Protein AF-A0AAX0KT77-F1 (afdb_monomer)

Structure (mmCIF, N/CA/C/O backbone):
data_AF-A0AAX0KT77-F1
#
_entry.id   AF-A0AAX0KT77-F1
#
loop_
_atom_site.group_PDB
_atom_site.id
_atom_site.type_symbol
_atom_site.label_atom_id
_atom_site.label_alt_id
_atom_site.label_comp_id
_atom_site.label_asym_id
_atom_site.label_entity_id
_atom_site.label_seq_id
_atom_site.pdbx_PDB_ins_code
_atom_site.Cartn_x
_atom_site.Cartn_y
_atom_site.Cartn_z
_atom_site.occupancy
_atom_site.B_iso_or_equiv
_atom_site.auth_seq_id
_atom_site.auth_comp_id
_atom_site.auth_asym_id
_atom_site.auth_atom_id
_atom_site.pdbx_PDB_model_num
ATOM 1 N N . MET A 1 1 ? -48.563 -13.769 38.597 1.00 51.41 1 MET A N 1
ATOM 2 C CA . MET A 1 1 ? -47.676 -12.953 39.457 1.00 51.41 1 MET A CA 1
ATOM 3 C C . MET A 1 1 ? -46.491 -12.480 38.618 1.00 51.41 1 MET A C 1
ATOM 5 O O . MET A 1 1 ? -45.808 -13.320 38.049 1.00 51.41 1 MET A O 1
ATOM 9 N N . LYS A 1 2 ? -46.283 -11.168 38.423 1.00 52.00 2 LYS A N 1
ATOM 10 C CA . LYS A 1 2 ? -45.074 -10.682 37.730 1.00 52.00 2 LYS A CA 1
ATOM 11 C C . LYS A 1 2 ? -43.943 -10.647 38.759 1.00 52.00 2 LYS A C 1
ATOM 13 O O . LYS A 1 2 ? -43.999 -9.824 39.659 1.00 52.00 2 LYS A O 1
ATOM 18 N N . LEU A 1 3 ? -42.947 -11.519 38.599 1.00 74.06 3 LEU A N 1
ATOM 19 C CA . LEU A 1 3 ? -41.777 -11.676 39.485 1.00 74.06 3 LEU A CA 1
ATOM 20 C C . LEU A 1 3 ? -40.908 -10.410 39.640 1.00 74.06 3 LEU A C 1
ATOM 22 O O . LEU A 1 3 ? -40.002 -10.401 40.457 1.00 74.06 3 LEU A O 1
ATOM 26 N N . ILE A 1 4 ? -41.152 -9.364 38.841 1.00 77.38 4 ILE A N 1
ATOM 27 C CA . ILE A 1 4 ? -40.366 -8.125 38.808 1.00 77.38 4 ILE A CA 1
ATOM 28 C C . ILE A 1 4 ? -41.320 -6.940 38.605 1.00 77.38 4 ILE A C 1
ATOM 30 O O . ILE A 1 4 ? -42.186 -6.973 37.710 1.00 77.38 4 ILE A O 1
ATOM 34 N N . SER A 1 5 ? -41.156 -5.880 39.396 1.00 84.69 5 SER A N 1
ATOM 35 C CA . SER A 1 5 ? -41.956 -4.656 39.316 1.00 84.69 5 SER A CA 1
ATOM 36 C C . SER A 1 5 ? -41.681 -3.868 38.019 1.00 84.69 5 SER A C 1
ATOM 38 O O . SER A 1 5 ? -40.763 -4.161 37.243 1.00 84.69 5 SER A O 1
ATOM 40 N N . LYS A 1 6 ? -42.535 -2.891 37.676 1.00 79.56 6 LYS A N 1
ATOM 41 C CA . LYS A 1 6 ? -42.269 -2.003 36.520 1.00 79.56 6 LYS A CA 1
ATOM 42 C C . LYS A 1 6 ? -41.022 -1.144 36.758 1.00 79.56 6 LYS A C 1
ATOM 44 O O . LYS A 1 6 ? -40.224 -0.980 35.839 1.00 79.56 6 LYS A O 1
ATOM 49 N N . GLU A 1 7 ? -40.845 -0.665 37.984 1.00 76.19 7 GLU A N 1
ATOM 50 C CA . GLU A 1 7 ? -39.692 0.130 38.409 1.00 76.19 7 GLU A CA 1
ATOM 51 C C . GLU A 1 7 ? -38.387 -0.659 38.320 1.00 76.19 7 GLU A C 1
ATOM 53 O O . GLU A 1 7 ? -37.413 -0.184 37.750 1.00 76.19 7 GLU A O 1
ATOM 58 N N . GLU A 1 8 ? -38.374 -1.901 38.802 1.00 75.44 8 GLU A N 1
ATOM 59 C CA . GLU A 1 8 ? -37.195 -2.771 38.741 1.00 75.44 8 GLU A CA 1
ATOM 60 C C . GLU A 1 8 ? -36.772 -3.066 37.303 1.00 75.44 8 GLU A C 1
ATOM 62 O O . GLU A 1 8 ? -35.586 -3.006 36.978 1.00 75.44 8 GLU A O 1
ATOM 67 N N . ARG A 1 9 ? -37.742 -3.294 36.408 1.00 76.62 9 ARG A N 1
ATOM 68 C CA . ARG A 1 9 ? -37.470 -3.427 34.970 1.00 76.62 9 ARG A CA 1
ATOM 69 C C . ARG A 1 9 ? -36.911 -2.155 34.355 1.00 76.62 9 ARG A C 1
ATOM 71 O O . ARG A 1 9 ? -36.043 -2.245 33.492 1.00 76.62 9 ARG A O 1
ATOM 78 N N . HIS A 1 10 ? -37.419 -0.991 34.753 1.00 75.50 10 HIS A N 1
ATOM 79 C CA . HIS A 1 10 ? -36.877 0.276 34.283 1.00 75.50 10 HIS A CA 1
ATOM 80 C C . HIS A 1 10 ? -35.424 0.422 34.750 1.00 75.50 10 HIS A C 1
ATOM 82 O O . HIS A 1 10 ? -34.542 0.574 33.913 1.00 75.50 10 HIS A O 1
ATOM 88 N N . ARG A 1 11 ? -35.147 0.217 36.045 1.00 71.69 11 ARG A N 1
ATOM 89 C CA . ARG A 1 11 ? -33.796 0.283 36.632 1.00 71.69 11 ARG A CA 1
ATOM 90 C C . ARG A 1 11 ? -32.795 -0.645 35.941 1.00 71.69 11 ARG A C 1
ATOM 92 O O . ARG A 1 11 ? -31.688 -0.217 35.624 1.00 71.69 11 ARG A O 1
ATOM 99 N N . ALA A 1 12 ? -33.198 -1.877 35.635 1.00 72.94 12 ALA A N 1
ATOM 100 C CA . ALA A 1 12 ? -32.350 -2.830 34.923 1.00 72.94 12 ALA A CA 1
ATOM 101 C C . ALA A 1 12 ? -31.953 -2.355 33.509 1.00 72.94 12 ALA A C 1
ATOM 103 O O . ALA A 1 12 ? -30.854 -2.660 33.057 1.00 72.94 12 ALA A O 1
ATOM 104 N N . ARG A 1 13 ? -32.809 -1.584 32.823 1.00 71.56 13 ARG A N 1
ATOM 105 C CA . ARG A 1 13 ? -32.570 -1.096 31.449 1.00 71.56 13 ARG A CA 1
ATOM 106 C C . ARG A 1 13 ? -31.691 0.146 31.361 1.00 71.56 13 ARG A C 1
ATOM 108 O O . ARG A 1 13 ? -31.122 0.398 30.311 1.00 71.56 13 ARG A O 1
ATOM 115 N N . ILE A 1 14 ? -31.604 0.935 32.424 1.00 72.44 14 ILE A N 1
ATOM 116 C CA . ILE A 1 14 ? -30.771 2.150 32.452 1.00 72.44 14 ILE A CA 1
ATOM 117 C C . ILE A 1 14 ? -29.444 1.935 33.184 1.00 72.44 14 ILE A C 1
ATOM 119 O O . ILE A 1 14 ? -28.579 2.807 33.136 1.00 72.44 14 ILE A O 1
ATOM 123 N N . GLY A 1 15 ? -29.255 0.797 33.859 1.00 81.81 15 GLY A N 1
ATOM 124 C CA . GLY A 1 15 ? -28.095 0.541 34.712 1.00 81.81 15 GLY A CA 1
ATOM 125 C C . GLY A 1 15 ? -26.748 0.465 33.991 1.00 81.81 15 GLY A C 1
ATOM 126 O O . GLY A 1 15 ? -26.672 0.073 32.827 1.00 81.81 15 GLY A O 1
ATOM 127 N N . TYR A 1 16 ? -25.668 0.775 34.722 1.00 81.00 16 TYR A N 1
ATOM 128 C CA . TYR A 1 16 ? -24.293 0.746 34.201 1.00 81.00 16 TYR A CA 1
ATOM 129 C C . TYR A 1 16 ? -23.915 -0.595 33.565 1.00 81.00 16 TYR A C 1
ATOM 131 O O . TYR A 1 16 ? -23.280 -0.610 32.517 1.00 81.00 16 TYR A O 1
ATOM 139 N N . SER A 1 17 ? -24.364 -1.714 34.143 1.00 84.38 17 SER A N 1
ATOM 140 C CA . SER A 1 17 ? -24.103 -3.045 33.581 1.00 84.38 17 SER A CA 1
ATOM 141 C C . SER A 1 17 ? -24.778 -3.255 32.222 1.00 84.38 17 SER A C 1
ATOM 143 O O . SER A 1 17 ? -24.136 -3.730 31.286 1.00 84.38 17 SER A O 1
ATOM 145 N N . PHE A 1 18 ? -26.047 -2.856 32.079 1.00 84.50 18 PHE A N 1
ATOM 146 C CA . PHE A 1 18 ? -26.766 -2.989 30.812 1.00 84.50 18 PHE A CA 1
ATOM 147 C C . PHE A 1 18 ? -26.151 -2.097 29.735 1.00 84.50 18 PHE A C 1
ATOM 149 O O . PHE A 1 18 ? -25.826 -2.564 28.648 1.00 84.50 18 PHE A O 1
ATOM 156 N N . ALA A 1 19 ? -25.919 -0.828 30.056 1.00 82.94 19 ALA A N 1
ATOM 157 C CA . ALA A 1 19 ? -25.332 0.099 29.106 1.00 82.94 19 ALA A CA 1
ATOM 158 C C . ALA A 1 19 ? -23.869 -0.238 28.772 1.00 82.94 19 ALA A C 1
ATOM 160 O O . ALA A 1 19 ? -23.480 -0.102 27.621 1.00 82.94 19 ALA A O 1
ATOM 161 N N . GLY A 1 20 ? -23.084 -0.767 29.716 1.00 86.06 20 GLY A N 1
ATOM 162 C CA . GLY A 1 20 ? -21.750 -1.299 29.431 1.00 86.06 20 GLY A CA 1
ATOM 163 C C . GLY A 1 20 ? -21.786 -2.446 28.414 1.00 86.06 20 GLY A C 1
ATOM 164 O O . GLY A 1 20 ? -21.003 -2.433 27.474 1.00 86.06 20 GLY A O 1
ATOM 165 N N . ILE A 1 21 ? -22.750 -3.374 28.524 1.00 88.38 21 ILE A N 1
ATOM 166 C CA . ILE A 1 21 ? -22.943 -4.449 27.527 1.00 88.38 21 ILE A CA 1
ATOM 167 C C . ILE A 1 21 ? -23.302 -3.865 26.159 1.00 88.38 21 ILE A C 1
ATOM 169 O O . ILE A 1 21 ? -22.720 -4.268 25.154 1.00 88.38 21 ILE A O 1
ATOM 173 N N . VAL A 1 22 ? -24.242 -2.916 26.110 1.00 86.62 22 VAL A N 1
ATOM 174 C CA . VAL A 1 22 ? -24.640 -2.261 24.854 1.00 86.62 22 VAL A CA 1
ATOM 175 C C . VAL A 1 22 ? -23.444 -1.559 24.212 1.00 86.62 22 VAL A C 1
ATOM 177 O O . VAL A 1 22 ? -23.196 -1.753 23.028 1.00 86.62 22 VAL A O 1
ATOM 180 N N . LEU A 1 23 ? -22.662 -0.807 24.989 1.00 85.62 23 LEU A N 1
ATOM 181 C CA . LEU A 1 23 ? -21.470 -0.117 24.500 1.00 85.62 23 LEU A CA 1
ATOM 182 C C . LEU A 1 23 ? -20.394 -1.100 24.020 1.00 85.62 23 LEU A C 1
ATOM 184 O O . LEU A 1 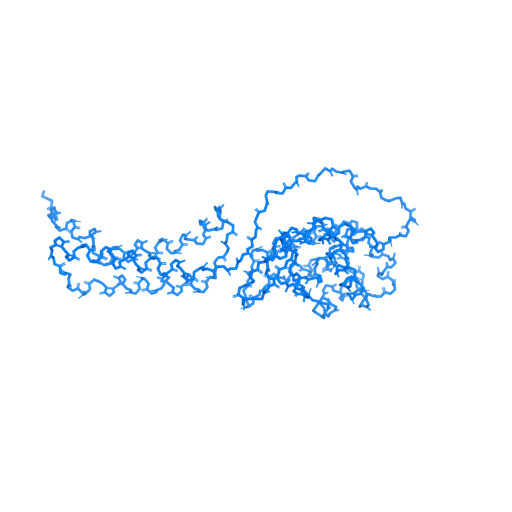23 ? -19.793 -0.856 22.978 1.00 85.62 23 LEU A O 1
ATOM 188 N N . THR A 1 24 ? -20.176 -2.222 24.717 1.00 88.81 24 THR A N 1
ATOM 189 C CA . THR A 1 24 ? -19.267 -3.283 24.253 1.00 88.81 24 THR A CA 1
ATOM 190 C C . THR A 1 24 ? -19.730 -3.860 22.916 1.00 88.81 24 THR A C 1
ATOM 192 O O . THR A 1 24 ? -18.921 -3.998 22.004 1.00 88.81 24 THR A O 1
ATOM 195 N N . LEU A 1 25 ? -21.023 -4.169 22.767 1.00 89.06 25 LEU A N 1
ATOM 196 C CA . LEU A 1 25 ? -21.571 -4.674 21.505 1.00 89.06 25 LEU A CA 1
ATOM 197 C C . LEU A 1 25 ? -21.417 -3.651 20.378 1.00 89.06 25 LEU A C 1
ATOM 199 O O . LEU A 1 25 ? -20.986 -4.019 19.288 1.00 89.06 25 LEU A O 1
ATOM 203 N N . CYS A 1 26 ? -21.700 -2.374 20.647 1.00 85.38 26 CYS A N 1
ATOM 204 C CA . CYS A 1 26 ? -21.448 -1.299 19.694 1.00 85.38 26 CYS A CA 1
ATOM 205 C C . CYS A 1 26 ? -19.972 -1.278 19.286 1.00 85.38 26 CYS A C 1
ATOM 207 O O . CYS A 1 26 ? -19.693 -1.366 18.098 1.00 85.38 26 CYS A O 1
ATOM 209 N N . ALA A 1 27 ? -19.039 -1.262 20.246 1.00 84.38 27 ALA A N 1
ATOM 210 C CA . ALA A 1 27 ? -17.599 -1.236 19.985 1.00 84.38 27 ALA A CA 1
ATOM 211 C C . ALA A 1 27 ? -17.118 -2.422 19.130 1.00 84.38 27 ALA A C 1
ATOM 213 O O . ALA A 1 27 ? -16.279 -2.233 18.254 1.00 84.38 27 ALA A O 1
ATOM 214 N N . LEU A 1 28 ? -17.668 -3.623 19.340 1.00 86.75 28 LEU A N 1
ATOM 215 C CA . LEU A 1 28 ? -17.339 -4.814 18.547 1.00 86.75 28 LEU A CA 1
ATOM 216 C C . LEU A 1 28 ? -17.937 -4.788 17.133 1.00 86.75 28 LEU A C 1
ATOM 218 O O . LEU A 1 28 ? -17.359 -5.371 16.218 1.00 86.75 28 LEU A O 1
ATOM 222 N N . LEU A 1 29 ? -19.077 -4.121 16.938 1.00 85.81 29 LEU A N 1
ATOM 223 C CA . LEU A 1 29 ? -19.703 -3.948 15.624 1.00 85.81 29 LEU A CA 1
ATOM 224 C C . LEU A 1 29 ? -19.107 -2.774 14.839 1.00 85.81 29 LEU A C 1
ATOM 226 O O . LEU A 1 29 ? -19.152 -2.787 13.605 1.00 85.81 29 LEU A O 1
ATOM 230 N N . THR A 1 30 ? -18.513 -1.789 15.521 1.00 80.94 30 THR A N 1
ATOM 231 C CA . THR A 1 30 ? -17.930 -0.598 14.893 1.00 80.94 30 THR A CA 1
ATOM 232 C C . THR A 1 30 ? -16.961 -0.939 13.759 1.00 80.94 30 THR A C 1
ATOM 234 O O . THR A 1 30 ? -17.128 -0.346 12.700 1.00 80.94 30 THR A O 1
ATOM 237 N N . PRO A 1 31 ? -16.013 -1.895 13.866 1.00 78.06 31 PRO A N 1
ATOM 238 C CA . PRO A 1 31 ? -15.107 -2.217 12.760 1.00 78.06 31 PRO A CA 1
ATOM 239 C C . PRO A 1 31 ? -15.835 -2.686 11.499 1.00 78.06 31 PRO A C 1
ATOM 241 O O . PRO A 1 31 ? -15.461 -2.304 10.393 1.00 78.06 31 PRO A O 1
ATOM 244 N N . VAL A 1 32 ? -16.896 -3.484 11.657 1.00 79.44 32 VAL A N 1
ATOM 245 C CA . VAL A 1 32 ? -17.676 -4.019 10.532 1.00 79.44 32 VAL A CA 1
ATOM 246 C C . VAL A 1 32 ? -18.456 -2.903 9.850 1.00 79.44 32 VAL A C 1
ATOM 248 O O . VAL A 1 32 ? -18.417 -2.783 8.625 1.00 79.44 32 VAL A O 1
ATOM 251 N N . VAL A 1 33 ? -19.138 -2.060 10.627 1.00 78.12 33 VAL A N 1
ATOM 252 C CA . VAL A 1 33 ? -19.894 -0.911 10.102 1.00 78.12 33 VAL A CA 1
ATOM 253 C C . VAL A 1 33 ? -18.944 0.097 9.455 1.00 78.12 33 VAL A C 1
ATOM 255 O O . VAL A 1 33 ? -19.159 0.520 8.324 1.00 78.12 33 VAL A O 1
ATOM 258 N N . SER A 1 34 ? -17.846 0.413 10.138 1.00 70.62 34 SER A N 1
ATOM 259 C CA . SER A 1 34 ? -16.787 1.306 9.671 1.00 70.62 34 SER A CA 1
ATOM 260 C C . SER A 1 34 ? -16.232 0.860 8.319 1.00 70.62 34 SER A C 1
ATOM 262 O O . SER A 1 34 ? -16.182 1.652 7.382 1.00 70.62 34 SER A O 1
ATOM 264 N N . TRP A 1 35 ? -15.905 -0.423 8.160 1.00 64.38 35 TRP A N 1
ATOM 265 C CA . TRP A 1 35 ? -15.423 -0.951 6.886 1.00 64.38 35 TRP A CA 1
ATOM 266 C C . TRP A 1 35 ? -16.503 -0.966 5.796 1.00 64.38 35 TRP A C 1
ATOM 268 O O . TRP A 1 35 ? -16.261 -0.566 4.655 1.00 64.38 35 TRP A O 1
ATOM 278 N N . SER A 1 36 ? -17.703 -1.447 6.123 1.00 68.69 36 SER A N 1
ATOM 279 C CA . SER A 1 36 ? -18.759 -1.657 5.127 1.00 68.69 36 SER A CA 1
ATOM 280 C C . SER A 1 36 ? -19.365 -0.351 4.614 1.00 68.69 36 SER A C 1
ATOM 282 O O . SER A 1 36 ? -19.663 -0.266 3.426 1.00 68.69 36 SER A O 1
ATOM 284 N N . TRP A 1 37 ? -19.523 0.656 5.476 1.00 67.88 37 TRP A N 1
ATOM 285 C CA . TRP A 1 37 ? -20.214 1.905 5.141 1.00 67.88 37 TRP A CA 1
ATOM 286 C C . TRP A 1 37 ? -19.251 3.054 4.868 1.00 67.88 37 TRP A C 1
ATOM 288 O O . TRP A 1 37 ? -19.518 3.874 3.995 1.00 67.88 37 TRP A O 1
ATOM 298 N N . LEU A 1 38 ? -18.139 3.119 5.605 1.00 65.81 38 LEU A N 1
ATOM 299 C CA . LEU A 1 38 ? -17.193 4.234 5.526 1.00 65.81 38 LEU A CA 1
ATOM 300 C C . LEU A 1 38 ? -15.873 3.851 4.840 1.00 65.81 38 LEU A C 1
ATOM 302 O O . LEU A 1 38 ? -15.113 4.731 4.453 1.00 65.81 38 LEU A O 1
ATOM 306 N N . GLY A 1 39 ? -15.594 2.553 4.673 1.00 56.00 39 GLY A N 1
ATOM 307 C CA . GLY A 1 39 ? -14.326 2.058 4.127 1.00 56.00 39 GLY A CA 1
ATOM 308 C C . GLY A 1 39 ? -13.148 2.138 5.099 1.00 56.00 39 GLY A C 1
ATOM 309 O O . GLY A 1 39 ? -12.028 1.821 4.713 1.00 56.00 39 GLY A O 1
ATOM 310 N N . TYR A 1 40 ? -13.374 2.523 6.358 1.00 64.25 40 TYR A N 1
ATOM 311 C CA . TYR A 1 40 ? -12.297 2.685 7.330 1.00 64.25 40 TYR A CA 1
ATOM 312 C C . TYR A 1 40 ? -12.031 1.390 8.087 1.00 64.2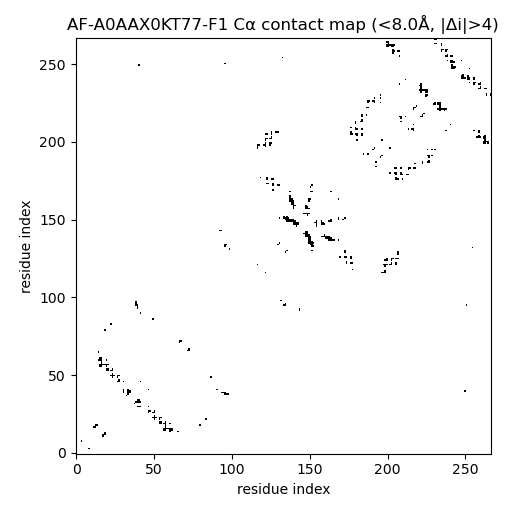5 40 TYR A C 1
ATOM 314 O O . TYR A 1 40 ? -12.946 0.788 8.661 1.00 64.25 40 TYR A O 1
ATOM 322 N N . GLN A 1 41 ? -10.759 1.003 8.144 1.00 63.53 41 GLN A N 1
ATOM 323 C CA . GLN A 1 41 ? -10.298 -0.099 8.974 1.00 63.53 41 GLN A CA 1
ATOM 324 C C . GLN A 1 41 ? -9.768 0.446 10.304 1.00 63.53 41 GLN A C 1
ATOM 326 O O . GLN A 1 41 ? -8.819 1.225 10.333 1.00 63.53 41 GLN A O 1
ATOM 331 N N . LEU A 1 42 ? -10.398 0.034 11.403 1.00 69.44 42 LEU A N 1
ATOM 332 C CA . LEU A 1 42 ? -9.980 0.402 12.754 1.00 69.44 42 LEU A CA 1
ATOM 333 C C . LEU A 1 42 ? -8.821 -0.480 13.219 1.00 69.44 42 LEU A C 1
ATOM 335 O O . LEU A 1 42 ? -8.761 -1.657 12.854 1.00 69.44 42 LEU A O 1
ATOM 339 N N . ASP A 1 43 ? -7.942 0.072 14.060 1.00 67.88 43 ASP A N 1
ATOM 340 C CA . ASP A 1 43 ? -6.908 -0.716 14.733 1.00 67.88 43 ASP A CA 1
ATOM 341 C C . ASP A 1 43 ? -7.577 -1.799 15.601 1.00 67.88 43 ASP A C 1
ATOM 343 O O . ASP A 1 43 ? -8.305 -1.469 16.549 1.00 67.88 43 ASP A O 1
ATOM 347 N N . PRO A 1 44 ? -7.345 -3.092 15.309 1.00 72.12 44 PRO A N 1
ATOM 348 C CA . PRO A 1 44 ? -7.948 -4.177 16.068 1.00 72.12 44 PRO A CA 1
ATOM 349 C C . PRO A 1 44 ? -7.553 -4.163 17.552 1.00 72.12 44 PRO A C 1
ATOM 351 O O . PRO A 1 44 ? -8.354 -4.594 18.381 1.00 72.12 44 PRO A O 1
ATOM 354 N N . ASN A 1 45 ? -6.375 -3.640 17.920 1.00 69.19 45 ASN A N 1
ATOM 355 C CA . ASN A 1 45 ? -5.958 -3.563 19.323 1.00 69.19 45 ASN A CA 1
ATOM 356 C C . ASN A 1 45 ? -6.743 -2.498 20.081 1.00 69.19 45 ASN A C 1
ATOM 358 O O . ASN A 1 45 ? -7.256 -2.770 21.165 1.00 69.19 45 ASN A O 1
ATOM 362 N N . ALA A 1 46 ? -6.870 -1.300 19.506 1.00 74.44 46 ALA A N 1
ATOM 363 C CA . ALA A 1 46 ? -7.657 -0.226 20.101 1.00 74.44 46 ALA A CA 1
ATOM 364 C C . ALA A 1 46 ? -9.102 -0.683 20.349 1.00 74.44 46 ALA A C 1
ATOM 366 O O . ALA A 1 46 ? -9.622 -0.537 21.456 1.00 74.44 46 ALA A O 1
ATOM 367 N N . VAL A 1 47 ? -9.719 -1.325 19.352 1.00 79.31 47 VAL A N 1
ATOM 368 C CA . VAL A 1 47 ? -11.071 -1.890 19.471 1.00 79.31 47 VAL A CA 1
ATOM 369 C C . VAL A 1 47 ? -11.135 -2.937 20.584 1.00 79.31 47 VAL A C 1
ATOM 371 O O . VAL A 1 47 ? -12.047 -2.888 21.411 1.00 79.31 47 VAL A O 1
ATOM 374 N N . PHE A 1 48 ? -10.167 -3.857 20.641 1.00 82.38 48 PHE A N 1
ATOM 375 C CA . PHE A 1 48 ? -10.104 -4.890 21.674 1.00 82.38 48 PHE A CA 1
ATOM 376 C C . PHE A 1 48 ? -10.016 -4.294 23.084 1.00 82.38 48 PHE A C 1
ATOM 378 O O . PHE A 1 48 ? -10.822 -4.647 23.944 1.00 82.38 48 PHE A O 1
ATOM 385 N N . PHE A 1 49 ? -9.081 -3.373 23.332 1.00 82.44 49 PHE A N 1
ATOM 386 C CA . PHE A 1 49 ? -8.893 -2.787 24.660 1.00 82.44 49 PHE A CA 1
ATOM 387 C C . PHE A 1 49 ? -10.074 -1.909 25.087 1.00 82.44 49 PHE A C 1
ATOM 389 O O . PHE A 1 49 ? -10.456 -1.941 26.257 1.00 82.44 49 PHE A O 1
ATOM 396 N N . ILE A 1 50 ? -10.708 -1.190 24.154 1.00 83.38 50 ILE A N 1
ATOM 397 C CA . ILE A 1 50 ? -11.946 -0.445 24.424 1.00 83.38 50 ILE A CA 1
ATOM 398 C C . ILE A 1 50 ? -13.076 -1.409 24.800 1.00 83.38 50 ILE A C 1
ATOM 400 O O . ILE A 1 50 ? -13.727 -1.223 25.828 1.00 83.38 50 ILE A O 1
ATOM 404 N N . ALA A 1 51 ? -13.296 -2.463 24.008 1.00 88.06 51 ALA A N 1
ATOM 405 C CA . ALA A 1 51 ? -14.331 -3.455 24.282 1.00 88.06 51 ALA A CA 1
ATOM 406 C C . ALA A 1 51 ? -14.098 -4.162 25.629 1.00 88.06 51 ALA A C 1
ATOM 408 O O . ALA A 1 51 ? -15.046 -4.328 26.401 1.00 88.06 51 ALA A O 1
ATOM 409 N N . LEU A 1 52 ? -12.843 -4.510 25.937 1.00 90.56 52 LEU A N 1
ATOM 410 C CA . LEU A 1 52 ? -12.434 -5.098 27.212 1.00 90.56 52 LEU A CA 1
ATOM 411 C C . LEU A 1 52 ? -12.693 -4.139 28.380 1.00 90.56 52 LEU A C 1
ATOM 413 O O . LEU A 1 52 ? -13.293 -4.540 29.375 1.00 90.56 52 LEU A O 1
ATOM 417 N N . GLY A 1 53 ? -12.304 -2.869 28.250 1.00 87.50 53 GLY A N 1
ATOM 418 C CA . GLY A 1 53 ? -12.557 -1.843 29.260 1.00 87.50 53 GLY A CA 1
ATOM 419 C C . GLY A 1 53 ? -14.049 -1.643 29.532 1.00 87.50 53 GLY A C 1
ATOM 420 O O . GLY A 1 53 ? -14.465 -1.599 30.688 1.00 87.50 53 GLY A O 1
ATOM 421 N N . LEU A 1 54 ? -14.877 -1.608 28.483 1.00 89.50 54 LEU A N 1
ATOM 422 C CA . LEU A 1 54 ? -16.338 -1.508 28.596 1.00 89.50 54 LEU A CA 1
ATOM 423 C C . LEU A 1 54 ? -16.965 -2.754 29.237 1.00 89.50 54 LEU A C 1
ATOM 425 O O . LEU A 1 54 ? -17.916 -2.642 30.015 1.00 89.50 54 LEU A O 1
ATOM 429 N N . LEU A 1 55 ? -16.406 -3.936 28.969 1.00 90.00 55 LEU A N 1
ATOM 430 C CA . LEU A 1 55 ? -16.852 -5.189 29.572 1.00 90.00 55 LEU A CA 1
ATOM 431 C C . LEU A 1 55 ? -16.505 -5.240 31.068 1.00 90.00 55 LEU A C 1
ATOM 433 O O . LEU A 1 55 ? -17.356 -5.597 31.885 1.00 90.00 55 LEU A O 1
ATOM 437 N N . VAL A 1 56 ? -15.301 -4.800 31.448 1.00 89.06 56 VAL A N 1
ATOM 438 C CA . VAL A 1 56 ? -14.906 -4.631 32.857 1.00 89.06 56 VAL A CA 1
ATOM 439 C C . VAL A 1 56 ? -15.797 -3.594 33.541 1.00 89.06 56 VAL A C 1
ATOM 441 O O . VAL A 1 56 ? -16.333 -3.864 34.616 1.00 89.06 56 VAL A O 1
ATOM 444 N N . PHE A 1 57 ? -16.036 -2.447 32.902 1.00 87.19 57 PHE A N 1
ATOM 445 C CA . PHE A 1 57 ? -16.962 -1.427 33.398 1.00 87.19 57 PHE A CA 1
ATOM 446 C C . PHE A 1 57 ? -18.372 -1.994 33.615 1.00 87.19 57 PHE A C 1
ATOM 448 O O . PHE A 1 57 ? -18.989 -1.733 34.646 1.00 87.19 57 PHE A O 1
ATOM 455 N N . SER A 1 58 ? -18.870 -2.823 32.693 1.00 87.75 58 SER A N 1
ATOM 456 C CA . SER A 1 58 ? -20.164 -3.495 32.839 1.00 87.75 58 SER A CA 1
ATOM 457 C C . SER A 1 58 ? -20.210 -4.422 34.058 1.00 87.75 58 SER A C 1
ATOM 459 O O . SER A 1 58 ? -21.210 -4.430 34.786 1.00 87.75 58 SER A O 1
ATOM 461 N N . ALA A 1 59 ? -19.144 -5.193 34.293 1.00 88.25 59 ALA A N 1
ATOM 462 C CA . ALA A 1 59 ? -19.048 -6.109 35.423 1.00 88.25 59 ALA A CA 1
ATOM 463 C C . ALA A 1 59 ? -18.987 -5.352 36.758 1.00 88.25 59 ALA A C 1
ATOM 465 O O . ALA A 1 59 ? -19.775 -5.633 37.662 1.00 88.25 59 ALA A O 1
ATOM 466 N N . VAL A 1 60 ? -18.115 -4.343 36.858 1.00 86.25 60 VAL A N 1
ATOM 467 C CA . VAL A 1 60 ? -17.960 -3.507 38.060 1.00 86.25 60 VAL A CA 1
ATOM 468 C C . VAL A 1 60 ? -19.221 -2.683 38.324 1.00 86.25 60 VAL A C 1
ATOM 470 O O . VAL A 1 60 ? -19.661 -2.562 39.466 1.00 86.25 60 VAL A O 1
ATOM 473 N N . GLY A 1 61 ? -19.875 -2.188 37.271 1.00 83.25 61 GLY A N 1
ATOM 474 C CA . GLY A 1 61 ? -21.105 -1.401 37.349 1.00 83.25 61 GLY A CA 1
ATOM 475 C C . GLY A 1 61 ? -22.289 -2.118 38.008 1.00 83.25 61 GLY A C 1
ATOM 476 O O . GLY A 1 61 ? -23.264 -1.457 38.366 1.00 83.25 61 GLY A O 1
ATOM 477 N N . ARG A 1 62 ? -22.216 -3.445 38.206 1.00 83.25 62 ARG A N 1
ATOM 478 C CA . ARG A 1 62 ? -23.191 -4.217 39.000 1.00 83.25 62 ARG A CA 1
ATOM 479 C C . ARG A 1 62 ? -23.088 -3.958 40.502 1.00 83.25 62 ARG A C 1
ATOM 481 O O . ARG A 1 62 ? -24.082 -4.122 41.199 1.00 83.25 62 ARG A O 1
ATOM 488 N N . PHE A 1 63 ? -21.917 -3.550 40.980 1.00 83.06 63 PHE A N 1
ATOM 489 C CA . PHE A 1 63 ? -21.628 -3.336 42.400 1.00 83.06 63 PHE A CA 1
ATOM 490 C C . PHE A 1 63 ? -21.668 -1.856 42.805 1.00 83.06 63 PHE A C 1
ATOM 492 O O . PHE A 1 63 ? -21.549 -1.535 43.983 1.00 83.06 63 PHE A O 1
ATOM 499 N N . ILE A 1 64 ? -21.851 -0.945 41.845 1.00 82.12 64 ILE A N 1
ATOM 500 C CA . ILE A 1 64 ? -21.905 0.498 42.098 1.00 82.12 64 ILE A CA 1
ATOM 501 C C . ILE A 1 64 ? -23.352 0.919 42.370 1.00 82.12 64 ILE A C 1
ATOM 503 O O . ILE A 1 64 ? -24.234 0.739 41.523 1.00 82.12 64 ILE A O 1
ATOM 507 N N . ALA A 1 65 ? -23.584 1.538 43.531 1.00 80.06 65 ALA A N 1
ATOM 508 C CA . ALA A 1 65 ? -24.862 2.157 43.865 1.00 80.06 65 ALA A CA 1
ATOM 509 C C . ALA A 1 65 ? -25.166 3.310 42.894 1.00 80.06 65 ALA A C 1
ATOM 511 O O . ALA A 1 65 ? -24.354 4.210 42.685 1.00 80.06 65 ALA A O 1
ATOM 512 N N . GLN A 1 66 ? -26.343 3.270 42.274 1.00 75.75 66 GLN A N 1
ATOM 513 C CA . GLN A 1 66 ? -26.713 4.205 41.218 1.00 75.75 66 GLN A CA 1
ATOM 514 C C . GLN A 1 66 ? -27.611 5.318 41.770 1.00 75.75 66 GLN A C 1
ATOM 516 O O . GLN A 1 66 ? -28.730 5.013 42.200 1.00 75.75 66 GLN A O 1
ATOM 521 N N . PRO A 1 67 ? -27.165 6.591 41.743 1.00 73.50 67 PRO A N 1
ATOM 522 C CA . PRO A 1 67 ? -27.981 7.704 42.207 1.00 73.50 67 PRO A CA 1
ATOM 523 C C . PRO A 1 67 ? -29.247 7.816 41.355 1.00 73.50 67 PRO A C 1
ATOM 525 O O . PRO A 1 67 ? -29.218 7.590 40.140 1.00 73.50 67 PRO A O 1
ATOM 528 N N . GLN A 1 68 ? -30.361 8.125 42.017 1.00 73.50 68 GLN A N 1
ATOM 529 C CA . GLN A 1 68 ? -31.686 8.174 41.404 1.00 73.50 68 GLN A CA 1
ATOM 530 C C . GLN A 1 68 ? -32.190 9.610 41.290 1.00 73.50 68 GLN A C 1
ATOM 532 O O . GLN A 1 68 ? -31.801 10.486 42.058 1.00 73.50 68 GLN A O 1
ATOM 537 N N . GLY A 1 69 ? -33.059 9.838 40.309 1.00 78.94 69 GLY A N 1
ATOM 538 C CA . GLY A 1 69 ? -33.617 11.148 39.994 1.00 78.94 69 GLY A CA 1
ATOM 539 C C . GLY A 1 69 ? -33.331 11.559 38.554 1.00 78.94 69 GLY A C 1
ATOM 540 O O . GLY A 1 69 ? -32.410 11.055 37.910 1.00 78.94 69 GLY A O 1
ATOM 541 N N . PHE A 1 70 ? -34.142 12.485 38.047 1.00 78.19 70 PHE A N 1
ATOM 542 C CA . PHE A 1 70 ? -34.055 12.975 36.670 1.00 78.19 70 PHE A CA 1
ATOM 543 C C . PHE A 1 70 ? -32.635 13.446 36.314 1.00 78.19 70 PHE A C 1
ATOM 545 O O . PHE A 1 70 ? -32.054 12.984 35.335 1.00 78.19 70 PHE A O 1
ATOM 552 N N . TRP A 1 71 ? -32.037 14.279 37.170 1.00 77.69 71 TRP A N 1
ATOM 553 C CA . TRP A 1 71 ? -30.697 14.832 36.963 1.00 77.69 71 TRP A CA 1
ATOM 554 C C . TRP A 1 71 ? -29.586 13.781 37.028 1.00 77.69 71 TRP A C 1
ATOM 556 O O . TRP A 1 71 ? -28.670 13.810 36.211 1.00 77.69 71 TRP A O 1
ATOM 566 N N . ALA A 1 72 ? -29.683 12.817 37.946 1.00 77.88 72 ALA A N 1
ATOM 567 C CA . ALA A 1 72 ? -28.711 11.730 38.059 1.00 77.88 72 ALA A CA 1
ATOM 568 C C . ALA A 1 72 ? -28.734 10.812 36.823 1.00 77.88 72 ALA A C 1
ATOM 570 O O . ALA A 1 72 ? -27.686 10.378 36.339 1.00 77.88 72 ALA A O 1
ATOM 571 N N . ASN A 1 73 ? -29.925 10.557 36.274 1.00 77.00 73 ASN A N 1
ATOM 572 C CA . ASN A 1 73 ? -30.085 9.804 35.033 1.00 77.00 73 ASN A CA 1
ATOM 573 C C . ASN A 1 73 ? -29.537 10.578 33.827 1.00 77.00 73 ASN A C 1
ATOM 575 O O . ASN A 1 73 ? -28.845 9.990 32.998 1.00 77.00 73 ASN A O 1
ATOM 579 N N . LEU A 1 74 ? -29.794 11.887 33.750 1.00 80.38 74 LEU A N 1
ATOM 580 C CA . LEU A 1 74 ? -29.299 12.735 32.666 1.00 80.38 74 LEU A CA 1
ATOM 581 C C . LEU A 1 74 ? -27.763 12.788 32.648 1.00 80.38 74 LEU A C 1
ATOM 583 O O . LEU A 1 74 ? -27.159 12.590 31.597 1.00 80.38 74 LEU A O 1
ATOM 587 N N . TRP A 1 75 ? -27.133 12.948 33.817 1.00 79.81 75 TRP A N 1
ATOM 588 C CA . TRP A 1 75 ? -25.674 12.900 33.965 1.00 79.81 75 TRP A CA 1
ATOM 589 C C . TRP A 1 75 ? -25.078 11.564 33.533 1.00 79.81 75 TRP A C 1
ATOM 591 O O . TRP A 1 75 ? -24.072 11.536 32.830 1.00 79.81 75 TRP A O 1
ATOM 601 N N . ARG A 1 76 ? -25.704 10.448 33.914 1.00 78.00 76 ARG A N 1
ATOM 602 C CA . ARG A 1 76 ? -25.254 9.108 33.516 1.00 78.00 76 ARG A CA 1
ATOM 603 C C . ARG A 1 76 ? -25.318 8.883 32.017 1.00 78.00 76 ARG A C 1
ATOM 605 O O . ARG A 1 76 ? -24.360 8.376 31.443 1.00 78.00 76 ARG A O 1
ATOM 612 N N . ILE A 1 77 ? -26.438 9.250 31.398 1.00 76.00 77 ILE A N 1
ATOM 613 C CA . ILE A 1 77 ? -26.605 9.143 29.947 1.00 76.00 77 ILE A CA 1
ATOM 614 C C . ILE A 1 77 ? -25.574 10.040 29.255 1.00 76.00 77 ILE A C 1
ATOM 616 O O . ILE A 1 77 ? -24.890 9.579 28.347 1.00 76.00 77 ILE A O 1
ATOM 620 N N . GLY A 1 78 ? -25.396 11.275 29.732 1.00 80.94 78 GLY A N 1
ATOM 621 C CA . GLY A 1 78 ? -24.380 12.196 29.224 1.00 80.94 78 GLY A CA 1
ATOM 622 C C . GLY A 1 78 ? -22.965 11.624 29.314 1.00 80.94 78 GLY A C 1
ATOM 623 O O . GLY A 1 78 ? -22.256 11.598 28.314 1.00 80.94 78 GLY A O 1
ATOM 624 N N . LEU A 1 79 ? -22.575 11.081 30.471 1.00 81.06 79 LEU A N 1
ATOM 625 C CA . LEU A 1 79 ? -21.275 10.435 30.668 1.00 81.06 79 LEU A CA 1
ATOM 626 C C . LEU A 1 79 ? -21.077 9.251 29.712 1.00 81.06 79 LEU A C 1
ATOM 628 O O . LEU A 1 79 ? -20.003 9.097 29.143 1.00 81.06 79 LEU A O 1
ATOM 632 N N . MET A 1 80 ? -22.110 8.434 29.496 1.00 75.94 80 MET A N 1
ATOM 633 C CA . MET A 1 80 ? -22.056 7.308 28.557 1.00 75.94 80 MET A CA 1
ATOM 634 C C . MET A 1 80 ? -21.902 7.757 27.113 1.00 75.94 80 MET A C 1
ATOM 636 O O . MET A 1 80 ? -21.112 7.170 26.381 1.00 75.94 80 MET A O 1
ATOM 640 N N . VAL A 1 81 ? -22.617 8.809 26.716 1.00 76.12 81 VAL A N 1
ATOM 641 C CA . VAL A 1 81 ? -22.461 9.418 25.394 1.00 76.12 81 VAL A CA 1
ATOM 642 C C . VAL A 1 81 ? -21.055 9.986 25.244 1.00 76.12 81 VAL A C 1
ATOM 644 O O . VAL A 1 81 ? -20.440 9.756 24.215 1.00 76.12 81 VAL A O 1
ATOM 647 N N . VAL A 1 82 ? -20.498 10.646 26.262 1.00 78.88 82 VAL A N 1
ATOM 648 C CA . VAL A 1 82 ? -19.120 11.160 26.221 1.00 78.88 82 VAL A CA 1
ATOM 649 C C . VAL A 1 82 ? -18.104 10.027 26.125 1.00 78.88 82 VAL A C 1
ATOM 651 O O . VAL A 1 82 ? -17.222 10.105 25.284 1.00 78.88 82 VAL A O 1
ATOM 654 N N . ILE A 1 83 ? -18.231 8.956 26.915 1.00 73.75 83 ILE A N 1
ATOM 655 C CA . ILE A 1 83 ? -17.346 7.781 26.819 1.00 73.75 83 ILE A CA 1
ATOM 656 C C . ILE A 1 83 ? -17.451 7.152 25.431 1.00 73.75 83 ILE A C 1
ATOM 658 O O . ILE A 1 83 ? -16.432 6.811 24.841 1.00 73.75 83 ILE A O 1
ATOM 662 N N . MET A 1 84 ? -18.665 7.035 24.890 1.00 69.81 84 MET A N 1
ATOM 663 C CA . MET A 1 84 ? -18.892 6.524 23.542 1.00 69.81 84 MET A CA 1
ATOM 664 C C . MET A 1 84 ? -18.247 7.431 22.494 1.00 69.81 84 MET A C 1
ATOM 666 O O . MET A 1 84 ? -17.513 6.942 21.649 1.00 69.81 84 MET A O 1
ATOM 670 N N . VAL A 1 85 ? -18.457 8.745 22.576 1.00 69.94 85 VAL A N 1
ATOM 671 C CA . VAL A 1 85 ? -17.877 9.731 21.659 1.00 69.94 85 VAL A CA 1
ATOM 672 C C . VAL A 1 85 ? -16.360 9.768 21.786 1.00 69.94 85 VAL A C 1
ATOM 674 O O . VAL A 1 85 ? -15.698 9.851 20.769 1.00 69.94 85 VAL A O 1
ATOM 677 N N . PHE A 1 86 ? -15.790 9.663 22.985 1.00 68.00 86 PHE A N 1
ATOM 678 C CA . PHE A 1 86 ? -14.343 9.685 23.203 1.00 68.00 86 PHE A CA 1
ATOM 679 C C . PHE A 1 86 ? -13.682 8.387 22.731 1.00 68.00 86 PHE A C 1
ATOM 681 O O . PHE A 1 86 ? -12.674 8.432 22.028 1.00 68.00 86 PHE A O 1
ATOM 688 N N . ALA A 1 87 ? -14.308 7.238 23.015 1.00 62.66 87 ALA A N 1
ATOM 689 C CA . ALA A 1 87 ? -13.940 5.963 22.411 1.00 62.66 87 ALA A CA 1
ATOM 690 C C . ALA A 1 87 ? -14.003 6.064 20.883 1.00 62.66 87 ALA A C 1
ATOM 692 O O . ALA A 1 87 ? -13.075 5.622 20.222 1.00 62.66 87 ALA A O 1
ATOM 693 N N . MET A 1 88 ? -15.039 6.715 20.337 1.00 61.59 88 MET A N 1
ATOM 694 C CA . MET A 1 88 ? -15.200 6.956 18.903 1.00 61.59 88 MET A CA 1
ATOM 695 C C . MET A 1 88 ? -14.226 8.001 18.321 1.00 61.59 88 MET A C 1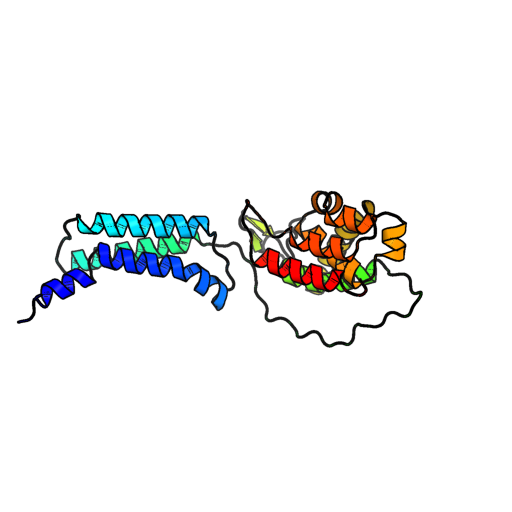
ATOM 697 O O . MET A 1 88 ? -13.869 7.917 17.151 1.00 61.59 88 MET A O 1
ATOM 701 N N . ALA A 1 89 ? -13.783 8.984 19.107 1.00 58.34 89 ALA A N 1
ATOM 702 C CA . ALA A 1 89 ? -12.965 10.115 18.666 1.00 58.34 89 ALA A CA 1
ATOM 703 C C . ALA A 1 89 ? -11.468 9.788 18.620 1.00 58.34 89 ALA A C 1
ATOM 705 O O . ALA A 1 89 ? -10.733 10.407 17.855 1.00 58.34 89 ALA A O 1
ATOM 706 N N . HIS A 1 90 ? -11.008 8.771 19.355 1.00 55.12 90 HIS A N 1
ATOM 707 C CA . HIS A 1 90 ? -9.666 8.207 19.162 1.00 55.12 90 HIS A CA 1
ATOM 708 C C . HIS A 1 90 ? -9.504 7.441 17.836 1.00 55.12 90 HIS A C 1
ATOM 710 O O . HIS A 1 90 ? -8.414 6.963 17.538 1.00 55.12 90 HIS A O 1
ATOM 716 N N . PHE A 1 91 ? -10.549 7.373 17.004 1.00 53.44 91 PHE A N 1
ATOM 717 C CA . PHE A 1 91 ? -10.515 6.765 15.671 1.00 53.44 91 PHE A CA 1
ATOM 718 C C . PHE A 1 91 ? -10.263 7.766 14.531 1.00 53.44 91 PHE A C 1
ATOM 720 O O . PHE A 1 91 ? -10.539 7.466 13.368 1.00 53.44 91 PHE A O 1
ATOM 727 N N . ALA A 1 92 ? -9.737 8.957 14.832 1.00 43.06 92 ALA A N 1
ATOM 728 C CA . ALA A 1 92 ? -9.389 9.938 13.811 1.00 43.06 92 ALA A CA 1
ATOM 729 C C . ALA A 1 92 ? -8.146 9.511 12.996 1.00 43.06 92 ALA A C 1
ATOM 731 O O . ALA A 1 92 ? -7.008 9.721 13.402 1.00 43.06 92 ALA A O 1
ATOM 732 N N . ALA A 1 93 ? -8.441 8.972 11.809 1.00 41.00 93 ALA A N 1
ATOM 733 C CA . ALA A 1 93 ? -7.683 9.029 10.556 1.00 41.00 93 ALA A CA 1
ATOM 734 C C . ALA A 1 93 ? -6.376 8.216 10.422 1.00 41.00 93 ALA A C 1
ATOM 736 O O . ALA A 1 93 ? -5.270 8.740 10.514 1.00 41.00 93 ALA A O 1
ATOM 737 N N . ALA A 1 94 ? -6.518 6.971 9.959 1.00 40.34 94 ALA A N 1
ATOM 738 C CA . ALA A 1 94 ? -5.754 6.542 8.789 1.00 40.34 94 ALA A CA 1
ATOM 739 C C . ALA A 1 94 ? -6.715 6.590 7.592 1.00 40.34 94 ALA A C 1
ATOM 741 O O . ALA A 1 94 ? -7.615 5.759 7.463 1.00 40.34 94 ALA A O 1
ATOM 742 N N . GLU A 1 95 ? -6.601 7.632 6.771 1.00 44.38 95 GLU A N 1
ATOM 743 C CA . GLU A 1 95 ? -7.382 7.755 5.543 1.00 44.38 95 GLU A CA 1
ATOM 744 C C . GLU A 1 95 ? -6.951 6.662 4.564 1.00 44.38 95 GLU A C 1
ATOM 746 O O . GLU A 1 95 ? -5.827 6.681 4.073 1.00 44.38 95 GLU A O 1
ATOM 751 N N . VAL A 1 96 ? -7.852 5.733 4.240 1.00 45.31 96 VAL A N 1
ATOM 752 C CA . VAL A 1 96 ? -7.764 4.975 2.988 1.00 45.31 96 VAL A CA 1
ATOM 753 C C . VAL A 1 96 ? -9.116 5.060 2.295 1.00 45.31 96 VAL A C 1
ATOM 755 O O . VAL A 1 96 ? -10.143 4.602 2.787 1.00 45.31 96 VAL A O 1
ATOM 758 N N . TYR A 1 97 ? -9.080 5.743 1.159 1.00 39.91 97 TYR A N 1
ATOM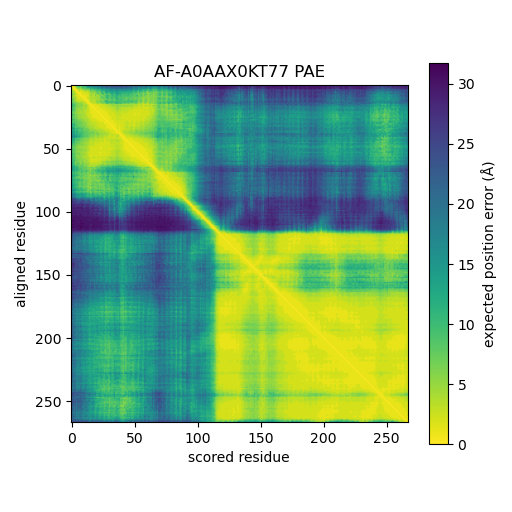 759 C CA . TYR A 1 97 ? -10.167 5.991 0.228 1.00 39.91 97 TYR A CA 1
ATOM 760 C C . TYR A 1 97 ? -10.664 4.690 -0.419 1.00 39.91 97 TYR A C 1
ATOM 762 O O . TYR A 1 97 ? -9.871 3.830 -0.798 1.00 39.91 97 TYR A O 1
ATOM 770 N N . ARG A 1 98 ? -11.983 4.570 -0.604 1.00 43.56 98 ARG A N 1
ATOM 771 C CA . ARG A 1 98 ? -12.618 3.508 -1.393 1.00 43.56 98 ARG A CA 1
ATOM 772 C C . ARG A 1 98 ? -13.268 4.130 -2.628 1.00 43.56 98 ARG A C 1
ATOM 774 O O . ARG A 1 98 ? -14.244 4.859 -2.460 1.00 43.56 98 ARG A O 1
ATOM 781 N N . PRO A 1 99 ? -12.832 3.818 -3.858 1.00 44.31 99 PRO A N 1
ATOM 782 C CA . PRO A 1 99 ? -13.679 4.025 -5.017 1.00 44.31 99 PRO A CA 1
ATOM 783 C C . PRO A 1 99 ? -14.324 2.709 -5.456 1.00 44.31 99 PRO A C 1
ATOM 785 O O . PRO A 1 99 ? -13.734 1.630 -5.364 1.00 44.31 99 PRO A O 1
ATOM 788 N N . ALA A 1 100 ? -15.549 2.815 -5.971 1.00 41.03 100 ALA A N 1
ATOM 789 C CA . ALA A 1 100 ? -16.139 1.787 -6.814 1.00 41.03 100 ALA A CA 1
ATOM 790 C C . ALA A 1 100 ? -15.184 1.509 -7.986 1.00 41.03 100 ALA A C 1
ATOM 792 O O . ALA A 1 100 ? -14.769 2.434 -8.687 1.00 41.03 100 ALA A O 1
ATOM 793 N N . GLY A 1 101 ? -14.793 0.247 -8.158 1.00 36.09 101 GLY A N 1
ATOM 794 C CA . GLY A 1 101 ? -13.882 -0.147 -9.226 1.00 36.09 101 GLY A CA 1
ATOM 795 C C . GLY A 1 101 ? -14.517 0.096 -10.601 1.00 36.09 101 GLY A C 1
ATOM 796 O O . GLY A 1 101 ? -15.682 -0.262 -10.794 1.00 36.09 101 GLY A O 1
ATOM 797 N N . PRO A 1 102 ? -13.787 0.659 -11.580 1.00 38.25 102 PRO A N 1
ATOM 798 C CA . PRO A 1 102 ? -14.184 0.537 -12.972 1.00 38.25 102 PRO A CA 1
ATOM 799 C C . PRO A 1 102 ? -14.142 -0.946 -13.352 1.00 38.25 102 PRO A C 1
ATOM 801 O O . PRO A 1 102 ? -13.137 -1.618 -13.116 1.00 38.25 102 PRO A O 1
ATOM 804 N N . GLN A 1 103 ? -15.212 -1.458 -13.960 1.00 36.53 103 GLN A N 1
ATOM 805 C CA . GLN A 1 103 ? -15.139 -2.731 -14.672 1.00 36.53 103 GLN A CA 1
ATOM 806 C C . GLN A 1 103 ? -14.137 -2.570 -15.821 1.00 36.53 103 GLN A C 1
ATOM 808 O O . GLN A 1 103 ? -14.330 -1.748 -16.717 1.00 36.53 103 GLN A O 1
ATOM 813 N N . LEU A 1 104 ? -13.039 -3.322 -15.762 1.00 43.84 104 LEU A N 1
ATOM 814 C CA . LEU A 1 104 ? -12.042 -3.360 -16.824 1.00 43.84 104 LEU A CA 1
ATOM 815 C C . LEU A 1 104 ? -12.657 -3.994 -18.075 1.00 43.84 104 LEU A C 1
ATOM 817 O O . LEU A 1 104 ? -12.973 -5.183 -18.098 1.00 43.84 104 LEU A O 1
ATOM 821 N N . SER A 1 105 ? -12.802 -3.190 -19.126 1.00 29.86 105 SER A N 1
ATOM 822 C CA . SER A 1 105 ? -13.098 -3.668 -20.473 1.00 29.86 105 SER A CA 1
ATOM 823 C C . SER A 1 105 ? -11.944 -4.555 -20.979 1.00 29.86 105 SER A C 1
ATOM 825 O O . SER A 1 105 ? -10.782 -4.191 -20.782 1.00 29.86 105 SER A O 1
ATOM 827 N N . PRO A 1 106 ? -12.202 -5.669 -21.692 1.00 38.50 106 PRO A N 1
ATOM 828 C CA . PRO A 1 106 ? -11.173 -6.658 -22.060 1.00 38.50 106 PRO A CA 1
ATOM 829 C C . PRO A 1 106 ? -10.100 -6.197 -23.072 1.00 38.50 106 PRO A C 1
ATOM 831 O O . PRO A 1 106 ? -9.287 -7.003 -23.523 1.00 38.50 106 PRO A O 1
ATOM 834 N N . SER A 1 107 ? -10.066 -4.929 -23.485 1.00 41.19 107 SER A N 1
ATOM 835 C CA . SER A 1 107 ? -9.404 -4.528 -24.733 1.00 41.19 107 SER A CA 1
ATOM 836 C C . SER A 1 107 ? -7.910 -4.182 -24.638 1.00 41.19 107 SER A C 1
ATOM 838 O O . SER A 1 107 ? -7.373 -3.626 -25.590 1.00 41.19 107 SER A O 1
ATOM 840 N N . GLN A 1 108 ? -7.204 -4.489 -23.543 1.00 44.78 108 GLN A N 1
ATOM 841 C CA . GLN A 1 108 ? -5.746 -4.248 -23.437 1.00 44.78 108 GLN A CA 1
ATOM 842 C C . GLN A 1 108 ? -4.889 -5.522 -23.526 1.00 44.78 108 GLN A C 1
ATOM 844 O O . GLN A 1 108 ? -3.748 -5.550 -23.069 1.00 44.78 108 GLN A O 1
ATOM 849 N N . SER A 1 109 ? -5.420 -6.585 -24.129 1.00 45.88 109 SER A N 1
ATOM 850 C CA . SER A 1 109 ? -4.721 -7.861 -24.294 1.00 45.88 109 SER A CA 1
ATOM 851 C C . SER A 1 109 ? -4.373 -8.143 -25.759 1.00 45.88 109 SER A C 1
ATOM 853 O O . SER A 1 109 ? -5.004 -8.966 -26.404 1.00 45.88 109 SER A O 1
ATOM 855 N N . ALA A 1 110 ? -3.349 -7.469 -26.290 1.00 38.34 110 ALA A N 1
ATOM 856 C CA . ALA A 1 110 ? -2.505 -8.005 -27.368 1.00 38.34 110 ALA A CA 1
ATOM 857 C C . ALA A 1 110 ? -1.317 -7.067 -27.637 1.00 38.34 110 ALA A C 1
ATOM 859 O O . ALA A 1 110 ? -1.450 -6.065 -28.334 1.00 38.34 110 ALA A O 1
ATOM 860 N N . ILE A 1 111 ? -0.134 -7.404 -27.120 1.00 46.72 111 ILE A N 1
ATOM 861 C CA . ILE A 1 111 ? 1.125 -6.940 -27.715 1.00 46.72 111 ILE A CA 1
ATOM 862 C C . ILE A 1 111 ? 1.648 -8.106 -28.554 1.00 46.72 111 ILE A C 1
ATOM 864 O O . ILE A 1 111 ? 1.732 -9.232 -28.064 1.00 46.72 111 ILE A O 1
ATOM 868 N N . ALA A 1 112 ? 1.943 -7.831 -29.824 1.00 38.28 112 ALA A N 1
ATOM 869 C CA . ALA A 1 112 ? 2.440 -8.806 -30.787 1.00 38.28 112 ALA A CA 1
ATOM 870 C C . ALA A 1 112 ? 3.760 -9.466 -30.319 1.00 38.28 112 ALA A C 1
ATOM 872 O O . ALA A 1 112 ? 4.566 -8.814 -29.643 1.00 38.28 112 ALA A O 1
ATOM 873 N N . PRO A 1 113 ? 4.025 -10.732 -30.693 1.00 37.03 113 PRO A N 1
ATOM 874 C CA . PRO A 1 113 ? 5.265 -11.417 -30.336 1.00 37.03 113 PRO A CA 1
ATOM 875 C C . PRO A 1 113 ? 6.478 -10.680 -30.924 1.00 37.03 113 PRO A C 1
ATOM 877 O O . PRO A 1 113 ? 6.559 -10.493 -32.135 1.00 37.03 113 PRO A O 1
ATOM 880 N N . GLY A 1 114 ? 7.421 -10.262 -30.073 1.00 48.12 114 GLY A N 1
ATOM 881 C CA . GLY A 1 114 ? 8.696 -9.655 -30.489 1.00 48.12 114 GLY A CA 1
ATOM 882 C C . GLY A 1 114 ? 8.850 -8.151 -30.236 1.00 48.12 114 GLY A C 1
ATOM 883 O O . GLY A 1 114 ? 9.949 -7.629 -30.412 1.00 48.12 114 GLY A O 1
ATOM 884 N N . ALA A 1 115 ? 7.811 -7.448 -29.773 1.00 54.12 115 ALA A N 1
ATOM 885 C CA . ALA A 1 115 ? 7.964 -6.063 -29.327 1.00 54.12 115 ALA A CA 1
ATOM 886 C C . ALA A 1 115 ? 8.680 -6.014 -27.966 1.00 54.12 115 ALA A C 1
ATOM 888 O O . ALA A 1 115 ? 8.249 -6.648 -27.000 1.00 54.12 115 ALA A O 1
ATOM 889 N N . SER A 1 116 ? 9.776 -5.258 -27.874 1.00 66.12 116 SER A N 1
ATOM 890 C CA . SER A 1 116 ? 10.442 -5.002 -26.599 1.00 66.12 116 SER A CA 1
ATOM 891 C C . SER A 1 116 ? 9.511 -4.211 -25.681 1.00 66.12 116 SER A C 1
ATOM 893 O O . SER A 1 116 ? 8.995 -3.153 -26.037 1.00 66.12 116 SER A O 1
ATOM 895 N N . VAL A 1 117 ? 9.283 -4.737 -24.479 1.00 81.38 117 VAL A N 1
ATOM 896 C CA . VAL A 1 117 ? 8.531 -4.040 -23.433 1.00 81.38 117 VAL A CA 1
ATOM 897 C C . VAL A 1 117 ? 9.292 -2.774 -23.062 1.00 81.38 117 VAL A C 1
ATOM 899 O O . VAL A 1 117 ? 10.453 -2.835 -22.653 1.00 81.38 117 VAL A O 1
ATOM 902 N N . THR A 1 118 ? 8.646 -1.622 -23.205 1.00 90.19 118 THR A N 1
ATOM 903 C CA . THR A 1 118 ? 9.252 -0.336 -22.848 1.00 90.19 118 THR A CA 1
ATOM 904 C C . THR A 1 118 ? 8.940 0.034 -21.400 1.00 90.19 118 THR A C 1
ATOM 906 O O . THR A 1 118 ? 7.876 -0.292 -20.868 1.00 90.19 118 THR A O 1
ATOM 909 N N . GLU A 1 119 ? 9.854 0.770 -20.764 1.00 93.44 119 GLU A N 1
ATOM 910 C CA . GLU A 1 119 ? 9.631 1.348 -19.432 1.00 93.44 119 GLU A CA 1
ATOM 911 C C . GLU A 1 119 ? 8.356 2.199 -19.408 1.00 93.44 119 GLU A C 1
ATOM 913 O O . GLU A 1 119 ? 7.525 2.037 -18.521 1.00 93.44 119 GLU A O 1
ATOM 918 N N . HIS A 1 120 ? 8.141 3.031 -20.429 1.00 93.38 120 HIS A N 1
ATOM 919 C CA . HIS A 1 120 ? 6.955 3.879 -20.517 1.00 93.38 120 HIS A CA 1
ATOM 920 C C . HIS A 1 120 ? 5.646 3.072 -20.461 1.00 93.38 120 HIS A C 1
ATOM 922 O O . HIS A 1 120 ? 4.743 3.430 -19.710 1.00 93.38 120 HIS A O 1
ATOM 928 N N . GLN A 1 121 ? 5.551 1.947 -21.179 1.00 94.81 121 GLN A N 1
ATOM 929 C CA . GLN A 1 121 ? 4.364 1.081 -21.136 1.00 94.81 121 GLN A CA 1
ATOM 930 C C . GLN A 1 121 ? 4.118 0.498 -19.739 1.00 94.81 121 GLN A C 1
ATOM 932 O O . GLN A 1 121 ? 2.975 0.461 -19.286 1.00 94.81 121 GLN A O 1
ATOM 937 N N . ILE A 1 122 ? 5.180 0.071 -19.046 1.00 95.94 122 ILE A N 1
ATOM 938 C CA . ILE A 1 122 ? 5.099 -0.421 -17.663 1.00 95.94 122 ILE A CA 1
ATOM 939 C C . ILE A 1 122 ? 4.551 0.672 -16.740 1.00 95.94 122 ILE A C 1
ATOM 941 O O . ILE A 1 122 ? 3.613 0.425 -15.983 1.00 95.94 122 ILE A O 1
ATOM 945 N N . ILE A 1 123 ? 5.111 1.882 -16.817 1.00 96.56 123 ILE A N 1
ATOM 946 C CA . ILE A 1 123 ? 4.717 2.997 -15.950 1.00 96.56 123 ILE A CA 1
ATOM 947 C C . ILE A 1 123 ? 3.274 3.423 -16.214 1.00 96.56 123 ILE A C 1
ATOM 949 O O . ILE A 1 123 ? 2.496 3.553 -15.271 1.00 96.56 123 ILE A O 1
ATOM 953 N N . MET A 1 124 ? 2.876 3.559 -17.480 1.00 93.75 124 MET A N 1
ATOM 954 C CA . MET A 1 124 ? 1.501 3.925 -17.830 1.00 93.75 124 MET A CA 1
ATOM 955 C C . MET A 1 124 ? 0.488 2.854 -17.412 1.00 93.75 124 MET A C 1
ATOM 957 O O . MET A 1 124 ? -0.631 3.190 -17.029 1.00 93.75 124 MET A O 1
ATOM 961 N N . ARG A 1 125 ? 0.878 1.571 -17.418 1.00 95.50 125 ARG A N 1
ATOM 962 C CA . ARG A 1 125 ? 0.035 0.486 -16.898 1.00 95.50 125 ARG A CA 1
ATOM 963 C C . ARG A 1 125 ? -0.072 0.501 -15.369 1.00 95.50 125 ARG A C 1
ATOM 965 O O . ARG A 1 125 ? -1.122 0.117 -14.856 1.00 95.50 125 ARG A O 1
ATOM 972 N N . ALA A 1 126 ? 0.975 0.921 -14.657 1.00 94.69 126 ALA A N 1
ATOM 973 C CA . ALA A 1 126 ? 0.994 0.997 -13.193 1.00 94.69 126 ALA A CA 1
ATOM 974 C C . ALA A 1 126 ? 0.240 2.218 -12.646 1.00 94.69 126 ALA A C 1
ATOM 976 O O . ALA A 1 126 ? -0.375 2.138 -11.586 1.00 94.69 126 ALA A O 1
ATOM 977 N N . LEU A 1 127 ? 0.267 3.336 -13.375 1.00 92.81 127 LEU A N 1
ATOM 978 C CA . LEU A 1 127 ? -0.294 4.625 -12.963 1.00 92.81 127 LEU A CA 1
ATOM 979 C C . LEU A 1 127 ? -1.711 4.549 -12.348 1.00 92.81 127 LEU A C 1
ATOM 981 O O . LEU A 1 127 ? -1.889 5.072 -11.247 1.00 92.81 127 LEU A O 1
ATOM 985 N N . PRO A 1 128 ? -2.725 3.915 -12.980 1.00 91.31 128 PRO A N 1
ATOM 986 C CA . PRO A 1 128 ? -4.068 3.855 -12.397 1.00 91.31 128 PRO A CA 1
ATOM 987 C C . PRO A 1 128 ? -4.131 3.044 -11.095 1.00 91.31 128 PRO A C 1
ATOM 989 O O . PRO A 1 128 ? -4.927 3.374 -10.219 1.00 91.31 128 PRO A O 1
ATOM 992 N N . GLU A 1 129 ? -3.292 2.018 -10.946 1.00 90.62 129 GLU A N 1
ATOM 993 C CA . GLU A 1 129 ? -3.218 1.186 -9.738 1.00 90.62 129 GLU A CA 1
ATOM 994 C C . GLU A 1 129 ? -2.624 1.991 -8.581 1.00 90.62 129 GLU A C 1
ATOM 996 O O . GLU A 1 129 ? -3.205 2.053 -7.501 1.00 90.62 129 GLU A O 1
ATOM 1001 N N . ILE A 1 130 ? -1.520 2.696 -8.847 1.00 91.12 130 ILE A N 1
ATOM 1002 C CA . ILE A 1 130 ? -0.851 3.553 -7.863 1.00 91.12 130 ILE A CA 1
ATOM 1003 C C . ILE A 1 130 ? -1.818 4.637 -7.380 1.00 91.12 130 ILE A C 1
ATOM 1005 O O . ILE A 1 130 ? -2.022 4.790 -6.180 1.00 91.12 130 ILE A O 1
ATOM 1009 N N . LYS A 1 131 ? -2.497 5.326 -8.309 1.00 88.56 131 LYS A N 1
ATOM 1010 C CA . LYS A 1 131 ? -3.516 6.336 -7.978 1.00 88.56 131 LYS A CA 1
ATOM 1011 C C . LYS A 1 131 ? -4.641 5.766 -7.118 1.00 88.56 131 LYS A C 1
ATOM 1013 O O . LYS A 1 131 ? -5.134 6.456 -6.228 1.00 88.56 131 LYS A O 1
ATOM 1018 N N . ARG A 1 132 ? -5.069 4.529 -7.392 1.00 84.50 132 ARG A N 1
ATOM 1019 C CA . ARG A 1 132 ? -6.121 3.861 -6.617 1.00 84.50 132 ARG A CA 1
ATOM 1020 C C . ARG A 1 132 ? -5.658 3.551 -5.195 1.00 84.50 132 ARG A C 1
ATOM 1022 O O . ARG A 1 132 ? -6.433 3.758 -4.269 1.00 84.50 132 ARG A O 1
ATOM 1029 N N . HIS A 1 133 ? -4.433 3.057 -5.030 1.00 87.81 133 HIS A N 1
ATOM 1030 C CA . HIS A 1 133 ? -3.925 2.603 -3.737 1.00 87.81 133 HIS A CA 1
ATOM 1031 C C . HIS A 1 133 ? -3.421 3.728 -2.832 1.00 87.81 133 HIS A C 1
ATOM 1033 O O . HIS A 1 133 ? -3.675 3.688 -1.633 1.00 87.81 133 HIS A O 1
ATOM 1039 N N . GLU A 1 134 ? -2.708 4.707 -3.386 1.00 83.94 134 GLU A N 1
ATOM 1040 C CA . GLU A 1 134 ? -2.153 5.837 -2.628 1.00 83.94 134 GLU A CA 1
ATOM 1041 C C . GLU A 1 134 ? -3.181 6.967 -2.440 1.00 83.94 134 GLU A C 1
ATOM 1043 O O . GLU A 1 134 ? -3.094 7.763 -1.505 1.00 83.94 134 GLU A O 1
ATOM 1048 N N . GLY A 1 135 ? -4.190 7.028 -3.316 1.00 83.75 135 GLY A N 1
ATOM 1049 C CA . GLY A 1 135 ? -5.140 8.132 -3.384 1.00 83.75 135 GLY A CA 1
ATOM 1050 C C . GLY A 1 135 ? -4.561 9.368 -4.083 1.00 83.75 135 GLY A C 1
ATOM 1051 O O . GLY A 1 135 ? -3.355 9.521 -4.258 1.00 83.75 135 GLY A O 1
ATOM 1052 N N . VAL A 1 136 ? -5.443 10.273 -4.517 1.00 86.56 136 VAL A N 1
ATOM 1053 C CA . VAL A 1 136 ? -5.048 11.518 -5.194 1.00 86.56 136 VAL A CA 1
ATOM 1054 C C . VAL A 1 136 ? -5.787 12.707 -4.598 1.00 86.56 136 VAL A C 1
ATOM 1056 O O . VAL A 1 136 ? -7.017 12.740 -4.573 1.00 86.56 136 VAL A O 1
ATOM 1059 N N . ARG A 1 137 ? -5.028 13.718 -4.165 1.00 85.88 137 ARG A N 1
ATOM 1060 C CA . ARG A 1 137 ? -5.535 15.004 -3.672 1.00 85.88 137 ARG A CA 1
ATOM 1061 C C . ARG A 1 137 ? -4.906 16.157 -4.439 1.00 85.88 137 ARG A C 1
ATOM 1063 O O . ARG A 1 137 ? -3.727 16.449 -4.288 1.00 85.88 137 ARG A O 1
ATOM 1070 N N . LEU A 1 138 ? -5.699 16.829 -5.268 1.00 90.75 138 LEU A N 1
ATOM 1071 C CA . LEU A 1 138 ? -5.209 17.913 -6.130 1.00 90.75 138 LEU A CA 1
ATOM 1072 C C . LEU A 1 138 ? -4.967 19.232 -5.386 1.00 90.75 138 LEU A C 1
ATOM 1074 O O . LEU A 1 138 ? -4.329 20.127 -5.926 1.00 90.75 138 LEU A O 1
ATOM 1078 N N . THR A 1 139 ? -5.432 19.345 -4.147 1.00 89.56 139 THR A N 1
ATOM 1079 C CA . THR A 1 139 ? -5.177 20.490 -3.271 1.00 89.56 139 THR A CA 1
ATOM 1080 C C . THR A 1 139 ? -4.342 20.031 -2.086 1.00 89.56 139 THR A C 1
ATOM 1082 O O . THR A 1 139 ? -4.566 18.941 -1.554 1.00 89.56 139 THR A O 1
ATOM 1085 N N . ALA A 1 140 ? -3.375 20.855 -1.684 1.00 89.81 140 ALA A N 1
ATOM 1086 C CA . ALA A 1 140 ? -2.499 20.552 -0.564 1.00 89.81 140 ALA A CA 1
ATOM 1087 C C . ALA A 1 140 ? -3.300 20.352 0.734 1.00 89.81 140 ALA A C 1
ATOM 1089 O O . ALA A 1 140 ? -4.137 21.181 1.099 1.00 89.81 140 ALA A O 1
ATOM 1090 N N . TYR A 1 141 ? -3.010 19.265 1.441 1.00 84.81 141 TYR A N 1
ATOM 1091 C CA . TYR A 1 141 ? -3.599 18.897 2.726 1.00 84.81 141 TYR A CA 1
ATOM 1092 C C . TYR A 1 141 ? -2.493 18.660 3.757 1.00 84.81 141 TYR A C 1
ATOM 1094 O O . TYR A 1 141 ? -1.320 18.549 3.407 1.00 84.81 141 TYR A O 1
ATOM 1102 N N . ARG A 1 142 ? -2.853 18.597 5.039 1.00 84.81 142 ARG A N 1
ATOM 1103 C CA . ARG A 1 142 ? -1.927 18.140 6.081 1.00 84.81 142 ARG A CA 1
ATOM 1104 C C . ARG A 1 142 ? -2.083 16.639 6.249 1.00 84.81 142 ARG A C 1
ATOM 1106 O O . ARG A 1 142 ? -3.205 16.173 6.436 1.00 84.81 142 ARG A O 1
ATOM 1113 N N . ASP A 1 143 ? -0.979 15.910 6.172 1.00 82.69 143 ASP A N 1
ATOM 1114 C CA . ASP A 1 143 ? -0.960 14.496 6.540 1.00 82.69 143 ASP A CA 1
ATOM 1115 C C . ASP A 1 143 ? -1.199 14.313 8.065 1.00 82.69 143 ASP A C 1
ATOM 1117 O O . ASP A 1 143 ? -1.256 15.308 8.802 1.00 82.69 143 ASP A O 1
ATOM 1121 N N . PRO A 1 144 ? -1.343 13.073 8.577 1.00 70.62 144 PRO A N 1
ATOM 1122 C CA . PRO A 1 144 ? -1.589 12.827 10.003 1.00 70.62 144 PRO A CA 1
ATOM 1123 C C . PRO A 1 144 ? -0.522 13.379 10.963 1.00 70.62 144 PRO A C 1
ATOM 1125 O O . PRO A 1 144 ? -0.800 13.527 12.151 1.00 70.62 144 PRO A O 1
ATOM 1128 N N . ILE A 1 145 ? 0.683 13.695 10.473 1.00 73.31 145 ILE A N 1
ATOM 1129 C CA . ILE A 1 145 ? 1.776 14.287 11.261 1.00 73.31 145 ILE A CA 1
ATOM 1130 C C . ILE A 1 145 ? 1.980 15.787 10.970 1.00 73.31 145 ILE A C 1
ATOM 1132 O O . ILE A 1 145 ? 2.899 16.406 11.505 1.00 73.31 145 ILE A O 1
ATOM 1136 N N . GLY A 1 146 ? 1.095 16.402 10.179 1.00 79.75 146 GLY A N 1
ATOM 1137 C CA . GLY A 1 146 ? 1.022 17.844 9.947 1.00 79.75 146 GLY A CA 1
ATOM 1138 C C . GLY A 1 146 ? 1.804 18.374 8.739 1.00 79.75 146 GLY A C 1
ATOM 1139 O O . GLY A 1 146 ? 1.813 19.596 8.538 1.00 79.75 146 GLY A O 1
ATOM 1140 N N . ILE A 1 147 ? 2.428 17.514 7.929 1.00 86.62 147 ILE A N 1
ATOM 1141 C CA . ILE A 1 147 ? 3.259 17.902 6.781 1.00 86.62 147 ILE A CA 1
ATOM 1142 C C . ILE A 1 147 ? 2.366 18.244 5.573 1.00 86.62 147 ILE A C 1
ATOM 1144 O O . ILE A 1 147 ? 1.497 17.446 5.202 1.00 86.62 147 ILE A O 1
ATOM 1148 N N . PRO A 1 148 ? 2.554 19.420 4.934 1.00 88.06 148 PRO A N 1
ATOM 1149 C CA . PRO A 1 148 ? 1.877 19.752 3.685 1.00 88.06 148 PRO A CA 1
ATOM 1150 C C . PRO A 1 148 ? 2.172 18.716 2.597 1.00 88.06 148 PRO A C 1
ATOM 1152 O O . PRO A 1 148 ? 3.322 18.505 2.216 1.00 88.06 148 PRO A O 1
ATOM 1155 N N . THR A 1 149 ? 1.115 18.091 2.095 1.00 87.38 149 THR A N 1
ATOM 1156 C CA . THR A 1 149 ? 1.165 16.980 1.143 1.00 87.38 149 THR A CA 1
ATOM 1157 C C . THR A 1 149 ? 0.182 17.236 0.003 1.00 87.38 149 THR A C 1
ATOM 1159 O O . THR A 1 149 ? -0.893 17.788 0.225 1.00 87.38 149 THR A O 1
ATOM 1162 N N . ILE A 1 150 ? 0.530 16.870 -1.232 1.00 87.50 150 ILE A N 1
ATOM 1163 C CA . ILE A 1 150 ? -0.329 17.028 -2.419 1.00 87.50 150 ILE A CA 1
ATOM 1164 C C . ILE A 1 150 ? -0.186 15.833 -3.371 1.00 87.50 150 ILE A C 1
ATOM 1166 O O . ILE A 1 150 ? 0.751 15.041 -3.265 1.00 87.50 150 ILE A O 1
ATOM 1170 N N . CYS A 1 151 ? -1.100 15.719 -4.334 1.00 89.19 151 CYS A N 1
ATOM 1171 C CA . CYS A 1 151 ? -1.171 14.647 -5.318 1.00 89.19 151 CYS A CA 1
ATOM 1172 C C . CYS A 1 151 ? -1.288 13.282 -4.620 1.00 89.19 151 CYS A C 1
ATOM 1174 O O . CYS A 1 151 ? -2.269 13.054 -3.916 1.00 89.19 151 CYS A O 1
ATOM 1176 N N . SER A 1 152 ? -0.309 12.402 -4.799 1.00 85.06 152 SER A N 1
ATOM 1177 C CA . SER A 1 152 ? -0.261 11.041 -4.266 1.00 85.06 152 SER A CA 1
ATOM 1178 C C . SER A 1 152 ? 0.843 10.931 -3.209 1.00 85.06 152 SER A C 1
ATOM 1180 O O . SER A 1 152 ? 1.766 10.137 -3.352 1.00 85.06 152 SER A O 1
ATOM 1182 N N . GLY A 1 153 ? 0.813 11.795 -2.188 1.00 80.19 153 GLY A N 1
ATOM 1183 C CA . GLY A 1 153 ? 1.808 11.767 -1.104 1.00 80.19 153 GLY A CA 1
ATOM 1184 C C . GLY A 1 153 ? 3.065 12.618 -1.337 1.00 80.19 153 GLY A C 1
ATOM 1185 O O . GLY A 1 153 ? 4.060 12.467 -0.632 1.00 80.19 153 GLY A O 1
ATOM 1186 N N . THR A 1 154 ? 3.059 13.537 -2.308 1.00 85.69 154 THR A N 1
ATOM 1187 C CA . THR A 1 15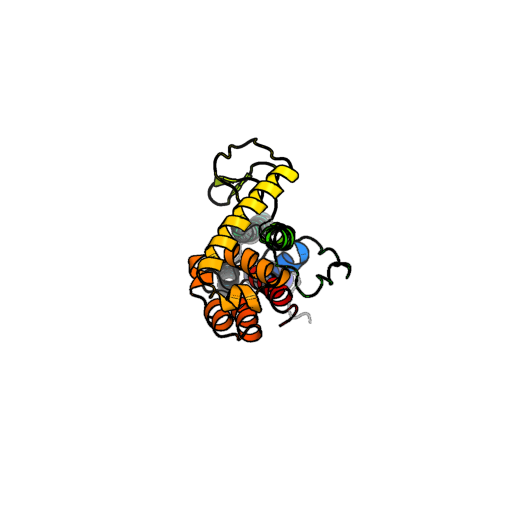4 ? 4.209 14.418 -2.557 1.00 85.69 154 THR A CA 1
ATOM 1188 C C . THR A 1 154 ? 4.322 15.480 -1.464 1.00 85.69 154 THR A C 1
ATOM 1190 O O . THR A 1 154 ? 3.382 16.240 -1.255 1.00 85.69 154 THR A O 1
ATOM 1193 N N . ILE A 1 155 ? 5.494 15.572 -0.824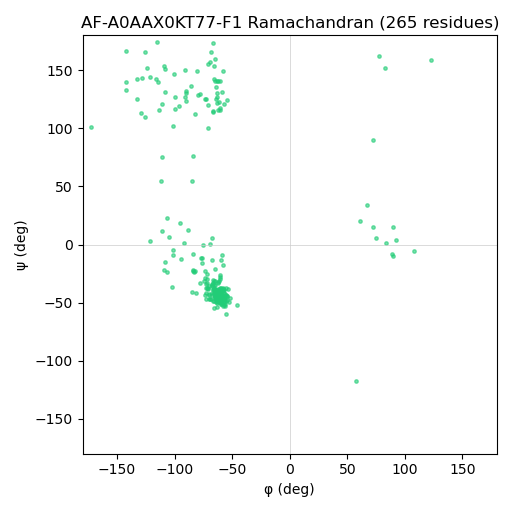 1.00 86.06 155 ILE A N 1
ATOM 1194 C CA . ILE A 1 155 ? 5.810 16.574 0.220 1.00 86.06 155 ILE A CA 1
ATOM 1195 C C . ILE A 1 155 ? 6.817 17.642 -0.237 1.00 86.06 155 ILE A C 1
ATOM 1197 O O . ILE A 1 155 ? 6.914 18.726 0.337 1.00 86.06 155 ILE A O 1
ATOM 1201 N N . ARG A 1 156 ? 7.621 17.343 -1.266 1.00 84.25 156 ARG A N 1
ATOM 1202 C CA . ARG A 1 156 ? 8.731 18.208 -1.688 1.00 84.25 156 ARG A CA 1
ATOM 1203 C C . ARG A 1 156 ? 8.197 19.480 -2.340 1.00 84.25 156 ARG A C 1
ATOM 1205 O O . ARG A 1 156 ? 7.525 19.410 -3.361 1.00 84.25 156 ARG A O 1
ATOM 1212 N N . GLY A 1 157 ? 8.543 20.631 -1.763 1.00 84.94 157 GLY A N 1
ATOM 1213 C CA . GLY A 1 157 ? 8.154 21.943 -2.289 1.00 84.94 157 GLY A CA 1
ATOM 1214 C C . GLY A 1 157 ? 6.672 22.282 -2.110 1.00 84.94 157 GLY A C 1
ATOM 1215 O O . GLY A 1 157 ? 6.191 23.212 -2.749 1.00 84.94 157 GLY A O 1
ATOM 1216 N N . VAL A 1 158 ? 5.947 21.547 -1.261 1.00 89.44 158 VAL A N 1
ATOM 1217 C CA . VAL A 1 158 ? 4.513 21.757 -1.043 1.00 89.44 158 VAL A CA 1
ATOM 1218 C C . VAL A 1 158 ? 4.285 22.760 0.081 1.00 89.44 158 VAL A C 1
ATOM 1220 O O . VAL A 1 158 ? 4.864 22.667 1.159 1.00 89.44 158 VAL A O 1
ATOM 1223 N N . SER A 1 159 ? 3.407 23.727 -0.172 1.00 90.69 159 SER A N 1
ATOM 1224 C CA . SER A 1 159 ? 2.898 24.676 0.818 1.00 90.69 159 SER A CA 1
ATOM 1225 C C . SER A 1 159 ? 1.374 24.625 0.855 1.00 90.69 159 SER A C 1
ATOM 1227 O O . SER A 1 159 ? 0.724 24.307 -0.143 1.00 90.69 159 SER A O 1
ATOM 1229 N N . MET A 1 160 ? 0.785 24.946 2.008 1.00 94.12 160 MET A N 1
ATOM 1230 C CA . MET A 1 160 ? -0.674 24.999 2.133 1.00 94.12 160 MET A CA 1
ATOM 1231 C C . MET A 1 160 ? -1.267 26.038 1.173 1.00 94.12 160 MET A C 1
ATOM 1233 O O . MET A 1 160 ? -0.699 27.111 0.986 1.00 94.12 160 MET A O 1
ATOM 1237 N N . GLY A 1 161 ? -2.409 25.706 0.567 1.00 88.12 161 GLY A N 1
ATOM 1238 C CA . GLY A 1 161 ? -3.062 26.531 -0.457 1.00 88.12 161 GLY A CA 1
ATOM 1239 C C . GLY A 1 161 ? -2.611 26.236 -1.892 1.00 88.12 161 GLY A C 1
ATOM 1240 O O . GLY A 1 161 ? -3.258 26.692 -2.832 1.00 88.12 161 GLY A O 1
ATOM 1241 N N . MET A 1 162 ? -1.561 25.430 -2.091 1.00 91.69 162 MET A N 1
ATOM 1242 C CA . MET A 1 162 ? -1.188 24.958 -3.425 1.00 91.69 162 MET A CA 1
ATOM 1243 C C . MET A 1 162 ? -2.255 24.027 -4.014 1.00 91.69 162 MET A C 1
ATOM 1245 O O . MET A 1 162 ? -2.838 23.195 -3.317 1.00 91.69 162 MET A O 1
ATOM 1249 N N . THR A 1 163 ? -2.468 24.150 -5.323 1.00 92.50 163 THR A N 1
ATOM 1250 C CA . THR A 1 163 ? -3.292 23.240 -6.126 1.00 92.50 163 THR A CA 1
ATOM 1251 C C . THR A 1 163 ? -2.480 22.792 -7.335 1.00 92.50 163 THR A C 1
ATOM 1253 O O . THR A 1 163 ? -1.708 23.575 -7.886 1.00 92.50 163 THR A O 1
ATOM 1256 N N . ILE A 1 164 ? -2.642 21.537 -7.737 1.00 91.25 164 ILE A N 1
ATOM 1257 C CA . ILE A 1 164 ? -1.977 20.932 -8.889 1.00 91.25 164 ILE A CA 1
ATOM 1258 C C . ILE A 1 164 ? -3.025 20.416 -9.877 1.00 91.25 164 ILE A C 1
ATOM 1260 O O . ILE A 1 164 ? -4.085 19.937 -9.471 1.00 91.25 164 ILE A O 1
ATOM 1264 N N . SER A 1 165 ? -2.754 20.506 -11.181 1.00 93.12 165 SER A N 1
ATOM 1265 C CA . SER A 1 165 ? -3.651 19.912 -12.174 1.00 93.12 165 SER A CA 1
ATOM 1266 C C . SER A 1 165 ? -3.577 18.380 -12.132 1.00 93.12 165 SER A C 1
ATOM 1268 O O . SER A 1 165 ? -2.567 17.797 -11.730 1.00 93.12 165 SER A O 1
ATOM 1270 N N . ALA A 1 166 ? -4.636 17.703 -12.582 1.00 88.38 166 ALA A N 1
ATOM 1271 C CA . ALA A 1 166 ? -4.639 16.242 -12.660 1.00 88.38 166 ALA A CA 1
ATOM 1272 C C . ALA A 1 166 ? -3.506 15.709 -13.556 1.00 88.38 166 ALA A C 1
ATOM 1274 O O . ALA A 1 166 ? -2.850 14.735 -13.199 1.00 88.38 166 ALA A O 1
ATOM 1275 N N . ALA A 1 167 ? -3.227 16.388 -14.673 1.00 91.38 167 ALA A N 1
ATOM 1276 C CA . ALA A 1 167 ? -2.155 16.010 -15.589 1.00 91.38 167 ALA A CA 1
ATOM 1277 C C . ALA A 1 167 ? -0.764 16.175 -14.957 1.00 91.38 167 ALA A C 1
ATOM 1279 O O . ALA A 1 167 ? 0.118 15.346 -15.167 1.00 91.38 167 ALA A O 1
ATOM 1280 N N . ASP A 1 168 ? -0.552 17.226 -14.165 1.00 91.50 168 ASP A N 1
ATOM 1281 C CA . ASP A 1 168 ? 0.725 17.441 -13.479 1.00 91.50 168 ASP A CA 1
ATOM 1282 C C . ASP A 1 168 ? 0.918 16.422 -12.356 1.00 91.50 168 ASP A C 1
ATOM 1284 O O . ASP A 1 168 ? 2.016 15.896 -12.189 1.00 91.50 168 ASP A O 1
ATOM 1288 N N . CYS A 1 169 ? -0.157 16.087 -11.637 1.00 91.31 169 CYS A N 1
ATOM 1289 C CA . CYS A 1 169 ? -0.144 15.014 -10.650 1.00 91.31 169 CYS A CA 1
ATOM 1290 C C . CYS A 1 169 ? 0.185 13.660 -11.301 1.00 91.31 169 CYS A C 1
ATOM 1292 O O . CYS A 1 169 ? 1.068 12.953 -10.824 1.00 91.31 169 CYS A O 1
ATOM 1294 N N . ASP A 1 170 ? -0.418 13.339 -12.448 1.00 92.00 170 ASP A N 1
ATOM 1295 C CA . ASP A 1 170 ? -0.093 12.121 -13.198 1.00 92.00 170 ASP A CA 1
ATOM 1296 C C . ASP A 1 170 ? 1.381 12.088 -13.629 1.00 92.00 170 ASP A C 1
ATOM 1298 O O . ASP A 1 170 ? 2.029 11.044 -13.539 1.00 92.00 170 ASP A O 1
ATOM 1302 N N . ARG A 1 171 ? 1.955 13.233 -14.026 1.00 92.94 171 ARG A N 1
ATOM 1303 C CA . ARG A 1 171 ? 3.390 13.342 -14.337 1.00 92.94 171 ARG A CA 1
ATOM 1304 C C . ARG A 1 171 ? 4.276 13.115 -13.112 1.00 92.94 171 ARG A C 1
ATOM 1306 O O . ARG A 1 171 ? 5.305 12.453 -13.243 1.00 92.94 171 ARG A O 1
ATOM 1313 N N . LEU A 1 172 ? 3.891 13.623 -11.940 1.00 91.44 172 LEU A N 1
ATOM 1314 C CA . LEU A 1 172 ? 4.617 13.372 -10.691 1.00 91.44 172 LEU A CA 1
ATOM 1315 C C . LEU A 1 172 ? 4.604 11.884 -10.331 1.00 91.44 172 LEU A C 1
ATOM 1317 O O . LEU A 1 172 ? 5.666 11.310 -10.097 1.00 91.44 172 LEU A O 1
ATOM 1321 N N . ILE A 1 173 ? 3.430 11.247 -10.374 1.00 92.19 173 ILE A N 1
ATOM 1322 C CA . ILE A 1 173 ? 3.286 9.817 -10.068 1.00 92.19 173 ILE A CA 1
ATOM 1323 C C . ILE A 1 173 ? 4.071 8.976 -11.078 1.00 92.19 173 ILE A C 1
ATOM 1325 O O . ILE A 1 173 ? 4.780 8.054 -10.690 1.00 92.19 173 ILE A O 1
ATOM 1329 N N . ALA A 1 174 ? 4.005 9.300 -12.373 1.00 94.12 174 ALA A N 1
ATOM 1330 C CA . ALA A 1 174 ? 4.771 8.595 -13.399 1.00 94.12 174 ALA A CA 1
ATOM 1331 C C . ALA A 1 174 ? 6.290 8.731 -13.186 1.00 94.12 174 ALA A C 1
ATOM 1333 O O . ALA A 1 174 ? 7.036 7.766 -13.381 1.00 94.12 174 ALA A O 1
ATOM 1334 N N . SER A 1 175 ? 6.758 9.910 -12.766 1.00 93.81 175 SER A N 1
ATOM 1335 C CA . SER A 1 175 ? 8.166 10.142 -12.436 1.00 93.81 175 SER A CA 1
ATOM 1336 C C . SER A 1 175 ? 8.607 9.301 -11.238 1.00 93.81 175 SER A C 1
ATOM 1338 O O . SER A 1 175 ? 9.650 8.652 -11.298 1.00 93.81 175 SER A O 1
ATOM 1340 N N . GLU A 1 176 ? 7.815 9.279 -10.168 1.00 92.44 176 GLU A N 1
ATOM 1341 C CA . GLU A 1 176 ? 8.087 8.457 -8.989 1.00 92.44 176 GLU A CA 1
ATOM 1342 C C . GLU A 1 176 ? 8.072 6.964 -9.342 1.00 92.44 176 GLU A C 1
ATOM 1344 O O . GLU A 1 176 ? 9.035 6.245 -9.084 1.00 92.44 176 GLU A O 1
ATOM 1349 N N . ALA A 1 177 ? 7.042 6.503 -10.047 1.00 95.69 177 ALA A N 1
ATOM 1350 C CA . ALA A 1 177 ? 6.937 5.129 -10.521 1.00 95.69 177 ALA A CA 1
ATOM 1351 C C . ALA A 1 177 ? 8.151 4.704 -11.363 1.00 95.69 177 ALA A C 1
ATOM 1353 O O . ALA A 1 177 ? 8.635 3.579 -11.231 1.00 95.69 177 ALA A O 1
ATOM 1354 N N . THR A 1 178 ? 8.691 5.611 -12.182 1.00 97.38 178 THR A N 1
ATOM 1355 C CA . THR A 1 178 ? 9.926 5.377 -12.944 1.00 97.38 178 THR A CA 1
ATOM 1356 C C . THR A 1 178 ? 11.124 5.147 -12.021 1.00 97.38 178 THR A C 1
ATOM 1358 O O . THR A 1 178 ? 11.904 4.217 -12.241 1.00 97.38 178 THR A O 1
ATOM 1361 N N . GLU A 1 179 ? 11.274 5.951 -10.967 1.00 96.06 179 GLU A N 1
ATOM 1362 C CA . GLU A 1 179 ? 12.338 5.788 -9.971 1.00 96.06 179 GLU A CA 1
ATOM 1363 C C . GLU A 1 179 ? 12.242 4.431 -9.260 1.00 96.06 179 GLU A C 1
ATOM 1365 O O . GLU A 1 179 ? 13.233 3.697 -9.193 1.00 96.06 179 GLU A O 1
ATOM 1370 N N . TYR A 1 180 ? 11.047 4.050 -8.802 1.00 97.31 180 TYR A N 1
ATOM 1371 C CA . TYR A 1 180 ? 10.823 2.771 -8.124 1.00 97.31 180 TYR A CA 1
ATOM 1372 C C . TYR A 1 180 ? 11.038 1.571 -9.051 1.00 97.31 180 TYR A C 1
ATOM 1374 O O . TYR A 1 180 ? 11.709 0.612 -8.657 1.00 97.31 180 TYR A O 1
ATOM 1382 N N . TRP A 1 181 ? 10.554 1.635 -10.296 1.00 97.94 181 TRP A N 1
ATOM 1383 C CA . TRP A 1 181 ? 10.793 0.607 -11.313 1.00 97.94 181 TRP A CA 1
ATOM 1384 C C . TRP A 1 181 ? 12.289 0.414 -11.592 1.00 97.94 181 TRP A C 1
ATOM 1386 O O . TRP A 1 181 ? 12.815 -0.703 -11.535 1.00 97.94 181 TRP A O 1
ATOM 1396 N N . ARG A 1 182 ? 13.021 1.502 -11.849 1.00 97.94 182 ARG A N 1
ATOM 1397 C CA . ARG A 1 182 ? 14.479 1.453 -12.051 1.00 97.94 182 ARG A CA 1
ATOM 1398 C C . ARG A 1 182 ? 15.194 0.954 -10.800 1.00 97.94 182 ARG A C 1
ATOM 1400 O O . ARG A 1 182 ? 16.141 0.177 -10.891 1.00 97.94 182 ARG A O 1
ATOM 1407 N N . GLY A 1 183 ? 14.716 1.359 -9.629 1.00 97.81 183 GLY A N 1
ATOM 1408 C CA . GLY A 1 183 ? 15.191 0.908 -8.332 1.00 97.81 183 GLY A CA 1
ATOM 1409 C C . GLY A 1 183 ? 15.152 -0.609 -8.192 1.00 97.81 183 GLY A C 1
ATOM 1410 O O . GLY A 1 183 ? 16.202 -1.222 -8.003 1.00 97.81 183 GLY A O 1
ATOM 1411 N N . VAL A 1 184 ? 13.964 -1.202 -8.322 1.00 98.25 184 VAL A N 1
ATOM 1412 C CA . VAL A 1 184 ? 13.750 -2.644 -8.131 1.00 98.25 184 VAL A CA 1
ATOM 1413 C C . VAL A 1 184 ? 14.310 -3.485 -9.274 1.00 98.25 184 VAL A C 1
ATOM 1415 O O . VAL A 1 184 ? 14.844 -4.568 -9.042 1.00 98.25 184 VAL A O 1
ATOM 1418 N N . SER A 1 185 ? 14.274 -2.982 -10.510 1.00 97.25 185 SER A N 1
ATOM 1419 C CA . SER A 1 185 ? 14.801 -3.712 -11.666 1.00 97.25 185 SER A CA 1
ATOM 1420 C C . SER A 1 185 ? 16.314 -3.925 -11.584 1.00 97.25 185 SER A C 1
ATOM 1422 O O . SER A 1 185 ? 16.827 -4.862 -12.188 1.00 97.25 185 SER A O 1
ATOM 1424 N N . ARG A 1 186 ? 17.065 -3.140 -10.800 1.00 97.94 186 ARG A N 1
ATOM 1425 C CA . ARG A 1 186 ? 18.486 -3.429 -10.519 1.00 97.94 186 ARG A CA 1
ATOM 1426 C C . ARG A 1 186 ? 18.704 -4.769 -9.813 1.00 97.94 186 ARG A C 1
ATOM 1428 O O . ARG A 1 186 ? 19.760 -5.361 -9.997 1.00 97.94 186 ARG A O 1
ATOM 1435 N N . ALA A 1 187 ? 17.718 -5.260 -9.064 1.00 98.00 187 ALA A N 1
ATOM 1436 C CA . ALA A 1 187 ? 17.775 -6.570 -8.419 1.00 98.00 187 ALA A CA 1
ATOM 1437 C C . ALA A 1 187 ? 17.363 -7.729 -9.346 1.00 98.00 187 ALA A C 1
ATOM 1439 O O . ALA A 1 187 ? 17.523 -8.888 -8.974 1.00 98.00 187 ALA A O 1
ATOM 1440 N N . MET A 1 188 ? 16.846 -7.445 -10.547 1.00 98.12 188 MET A N 1
ATOM 1441 C CA . MET A 1 188 ? 16.466 -8.467 -11.526 1.00 98.12 188 MET A CA 1
ATOM 1442 C C . MET A 1 188 ? 17.665 -8.880 -12.386 1.00 98.12 188 MET A C 1
ATOM 1444 O O . MET A 1 188 ? 18.396 -8.021 -12.892 1.00 98.12 188 MET A O 1
ATOM 1448 N N . THR A 1 189 ? 17.832 -10.183 -12.626 1.00 97.62 189 THR A N 1
ATOM 1449 C CA . THR A 1 189 ? 18.845 -10.689 -13.568 1.00 97.62 189 THR A CA 1
ATOM 1450 C C . THR A 1 189 ? 18.542 -10.240 -15.000 1.00 97.62 189 THR A C 1
ATOM 1452 O O . THR A 1 189 ? 17.406 -9.896 -15.344 1.00 97.62 189 THR A O 1
ATOM 1455 N N . LEU A 1 190 ? 19.557 -10.255 -15.871 1.00 94.62 190 LEU A N 1
ATOM 1456 C CA . LEU A 1 190 ? 19.365 -9.937 -17.290 1.00 94.62 190 LEU A CA 1
ATOM 1457 C C . LEU A 1 190 ? 18.338 -10.874 -17.942 1.00 94.62 190 LEU A C 1
ATOM 1459 O O . LEU A 1 190 ? 17.499 -10.423 -18.718 1.00 94.62 190 LEU A O 1
ATOM 1463 N N . GLU A 1 191 ? 18.378 -12.158 -17.591 1.00 93.44 191 GLU A N 1
ATOM 1464 C CA . GLU A 1 191 ? 17.413 -13.146 -18.064 1.00 93.44 191 GLU A CA 1
ATOM 1465 C C . GLU A 1 191 ? 15.989 -12.803 -17.607 1.00 93.44 191 GLU A C 1
ATOM 1467 O O . GLU A 1 191 ? 15.083 -12.740 -18.435 1.00 93.44 191 GLU A O 1
ATOM 1472 N N . THR A 1 192 ? 15.793 -12.480 -16.323 1.00 95.06 192 THR A N 1
ATOM 1473 C CA . THR A 1 192 ? 14.491 -12.043 -15.799 1.00 95.06 192 THR A CA 1
ATOM 1474 C C . THR A 1 192 ? 13.946 -10.850 -16.568 1.00 95.06 192 THR A C 1
ATOM 1476 O O . THR A 1 192 ? 12.799 -10.882 -17.009 1.00 95.06 192 THR A O 1
ATOM 1479 N N . LYS A 1 193 ? 14.767 -9.815 -16.783 1.00 93.50 193 LYS A N 1
ATOM 1480 C CA . LYS A 1 193 ? 14.348 -8.613 -17.520 1.00 93.50 193 LYS A CA 1
ATOM 1481 C C . LYS A 1 193 ? 13.903 -8.927 -18.944 1.00 93.50 193 LYS A C 1
ATOM 1483 O O . LYS A 1 193 ? 12.977 -8.294 -19.433 1.00 93.50 193 LYS A O 1
ATOM 1488 N N . ARG A 1 194 ? 14.567 -9.876 -19.608 1.00 90.06 194 ARG A N 1
ATOM 1489 C CA . ARG A 1 194 ? 14.307 -10.207 -21.016 1.00 90.06 194 ARG A CA 1
ATOM 1490 C C . ARG A 1 194 ? 13.159 -11.190 -21.200 1.00 90.06 194 ARG A C 1
ATOM 1492 O O . ARG A 1 194 ? 12.396 -11.037 -22.143 1.00 90.06 194 ARG A O 1
ATOM 1499 N N . LEU A 1 195 ? 13.067 -12.202 -20.342 1.00 90.81 195 LEU A N 1
ATOM 1500 C CA . LEU A 1 195 ? 12.180 -13.350 -20.553 1.00 90.81 195 LEU A CA 1
ATOM 1501 C C . LEU A 1 195 ? 10.959 -13.341 -19.635 1.00 90.81 195 LEU A C 1
ATOM 1503 O O . LEU A 1 195 ? 9.949 -13.963 -19.944 1.00 90.81 195 LEU A O 1
ATOM 1507 N N . ARG A 1 196 ? 11.051 -12.666 -18.486 1.00 93.19 196 ARG A N 1
ATOM 1508 C CA . ARG A 1 196 ? 10.075 -12.794 -17.397 1.00 93.19 196 ARG A CA 1
ATOM 1509 C C . ARG A 1 196 ? 9.421 -11.479 -17.033 1.00 93.19 196 ARG A C 1
ATOM 1511 O O . ARG A 1 196 ? 8.621 -11.476 -16.110 1.00 93.19 196 ARG A O 1
ATOM 1518 N N . ILE A 1 197 ? 9.699 -10.380 -17.724 1.00 94.62 197 ILE A N 1
ATOM 1519 C CA . ILE A 1 197 ? 8.981 -9.117 -17.542 1.00 94.62 197 ILE A CA 1
ATOM 1520 C C . ILE A 1 197 ? 8.143 -8.839 -18.785 1.00 94.62 197 ILE A C 1
ATOM 1522 O O . ILE A 1 197 ? 8.662 -8.707 -19.888 1.00 94.62 197 ILE A O 1
ATOM 1526 N N . ASN A 1 198 ? 6.835 -8.725 -18.575 1.00 94.19 198 ASN A N 1
ATOM 1527 C CA . ASN A 1 198 ? 5.885 -8.154 -19.522 1.00 94.19 198 ASN A CA 1
ATOM 1528 C C . ASN A 1 198 ? 5.286 -6.866 -18.930 1.00 94.19 198 ASN A C 1
ATOM 1530 O O . ASN A 1 198 ? 5.569 -6.523 -17.780 1.00 94.19 198 ASN A O 1
ATOM 1534 N N . VAL A 1 199 ? 4.472 -6.141 -19.706 1.00 95.62 199 VAL A N 1
ATOM 1535 C CA . VAL A 1 199 ? 3.888 -4.861 -19.261 1.00 95.62 199 VAL A CA 1
ATOM 1536 C C . VAL A 1 199 ? 3.090 -5.003 -17.949 1.00 95.62 199 VAL A C 1
ATOM 1538 O O . VAL A 1 199 ? 3.400 -4.267 -17.010 1.00 95.62 199 VAL A O 1
ATOM 1541 N N . PRO A 1 200 ? 2.132 -5.948 -17.809 1.00 95.25 200 PRO A N 1
ATOM 1542 C CA . PRO A 1 200 ? 1.372 -6.105 -16.564 1.00 95.25 200 PRO A CA 1
ATOM 1543 C C . PRO A 1 200 ? 2.238 -6.474 -15.359 1.00 95.25 200 PRO A C 1
ATOM 1545 O O . PRO A 1 200 ? 2.099 -5.885 -14.291 1.00 95.25 200 PRO A O 1
ATOM 1548 N N . ARG A 1 201 ? 3.190 -7.395 -15.522 1.00 96.44 201 ARG A N 1
ATOM 1549 C CA . ARG A 1 201 ? 4.058 -7.826 -14.424 1.00 96.44 201 ARG A CA 1
ATOM 1550 C C . ARG A 1 201 ? 5.049 -6.747 -14.016 1.00 96.44 201 ARG A C 1
ATOM 1552 O O . ARG A 1 201 ? 5.306 -6.582 -12.828 1.00 96.44 201 ARG A O 1
ATOM 1559 N N . GLY A 1 202 ? 5.582 -5.993 -14.976 1.00 97.50 202 GLY A N 1
ATOM 1560 C CA . GLY A 1 202 ? 6.368 -4.799 -14.683 1.00 97.50 202 GLY A CA 1
ATOM 1561 C C . GLY A 1 202 ? 5.559 -3.804 -13.854 1.00 97.50 202 GLY A C 1
ATOM 1562 O O . GLY A 1 202 ? 6.047 -3.322 -12.837 1.00 97.50 202 GLY A O 1
ATOM 1563 N N . ALA A 1 203 ? 4.298 -3.565 -14.227 1.00 97.69 203 ALA A N 1
ATOM 1564 C CA . ALA A 1 203 ? 3.415 -2.666 -13.492 1.00 97.69 203 ALA A CA 1
ATOM 1565 C C . ALA A 1 203 ? 3.115 -3.162 -12.069 1.00 97.69 203 ALA A C 1
ATOM 1567 O O . ALA A 1 203 ? 3.179 -2.373 -11.127 1.00 97.69 203 ALA A O 1
ATOM 1568 N N . ALA A 1 204 ? 2.885 -4.469 -11.901 1.00 97.88 204 ALA A N 1
ATOM 1569 C CA . ALA A 1 204 ? 2.736 -5.105 -10.595 1.00 97.88 204 ALA A CA 1
ATOM 1570 C C . ALA A 1 204 ? 3.962 -4.881 -9.703 1.00 97.88 204 ALA A C 1
ATOM 1572 O O . ALA A 1 204 ? 3.824 -4.509 -8.541 1.00 97.88 204 ALA A O 1
ATOM 1573 N N . TRP A 1 205 ? 5.168 -5.078 -10.247 1.00 98.50 205 TRP A N 1
ATOM 1574 C CA . TRP A 1 205 ? 6.414 -4.835 -9.521 1.00 98.50 205 TRP A CA 1
ATOM 1575 C C . TRP A 1 205 ? 6.602 -3.364 -9.169 1.00 98.50 205 TRP A C 1
ATOM 1577 O O . TRP A 1 205 ? 7.061 -3.074 -8.066 1.00 98.50 205 TRP A O 1
ATOM 1587 N N . THR A 1 206 ? 6.233 -2.441 -10.054 1.00 98.25 206 THR A N 1
ATOM 1588 C CA . THR A 1 206 ? 6.300 -1.002 -9.784 1.00 98.25 206 THR A CA 1
ATOM 1589 C C . THR A 1 206 ? 5.380 -0.603 -8.628 1.00 98.25 206 THR A C 1
ATOM 1591 O O . THR A 1 206 ? 5.871 -0.051 -7.645 1.00 98.25 206 THR A O 1
ATOM 1594 N N . ASP A 1 207 ? 4.085 -0.943 -8.688 1.00 97.50 207 ASP A N 1
ATOM 1595 C CA . ASP A 1 207 ? 3.127 -0.631 -7.610 1.00 97.50 207 ASP A CA 1
ATOM 1596 C C . ASP A 1 207 ? 3.511 -1.312 -6.286 1.00 97.50 207 ASP A C 1
ATOM 1598 O O . ASP A 1 207 ? 3.509 -0.685 -5.225 1.00 97.50 207 ASP A O 1
ATOM 1602 N N . PHE A 1 208 ? 3.924 -2.580 -6.347 1.00 98.06 208 PHE A N 1
ATOM 1603 C CA . PHE A 1 208 ? 4.405 -3.313 -5.180 1.00 98.06 208 PHE A CA 1
ATOM 1604 C C . PHE A 1 208 ? 5.585 -2.608 -4.509 1.00 98.06 208 PHE A C 1
ATOM 1606 O O . PHE A 1 208 ? 5.592 -2.436 -3.290 1.00 98.06 208 PHE A O 1
ATOM 1613 N N . THR A 1 209 ? 6.565 -2.177 -5.307 1.00 98.00 209 THR A N 1
ATOM 1614 C CA . THR A 1 209 ? 7.797 -1.546 -4.818 1.00 98.00 209 THR A CA 1
ATOM 1615 C C . THR A 1 209 ? 7.537 -0.159 -4.244 1.00 98.00 209 THR A C 1
ATOM 1617 O O . THR A 1 209 ? 8.167 0.177 -3.246 1.00 98.00 209 THR A O 1
ATOM 1620 N N . ILE A 1 210 ? 6.609 0.621 -4.807 1.00 95.38 210 ILE A N 1
ATOM 1621 C CA . ILE A 1 210 ? 6.178 1.895 -4.206 1.00 95.38 210 ILE A CA 1
ATOM 1622 C C . ILE A 1 210 ? 5.684 1.658 -2.779 1.00 95.38 210 ILE A C 1
ATOM 1624 O O . ILE A 1 210 ? 6.096 2.353 -1.857 1.00 95.38 210 ILE A O 1
ATOM 1628 N N . ASN A 1 211 ? 4.882 0.612 -2.567 1.00 95.44 211 ASN A N 1
ATOM 1629 C CA . ASN A 1 211 ? 4.323 0.362 -1.246 1.00 95.44 211 ASN A CA 1
ATOM 1630 C C . ASN A 1 211 ? 5.323 -0.188 -0.222 1.00 95.44 211 ASN A C 1
ATOM 1632 O O . ASN A 1 211 ? 5.290 0.206 0.939 1.00 95.44 211 ASN A O 1
ATOM 1636 N N . VAL A 1 212 ? 6.166 -1.150 -0.614 1.00 95.75 212 VAL A N 1
ATOM 1637 C CA . VAL A 1 212 ? 7.075 -1.828 0.337 1.00 95.75 212 VAL A CA 1
ATOM 1638 C C . VAL A 1 212 ? 8.471 -1.205 0.386 1.00 95.75 212 VAL A C 1
ATOM 1640 O O . VAL A 1 212 ? 9.268 -1.533 1.264 1.00 95.75 212 VAL A O 1
ATOM 1643 N N . GLY A 1 213 ? 8.791 -0.333 -0.567 1.00 96.56 213 GLY A N 1
ATOM 1644 C CA . GLY A 1 213 ? 10.113 0.240 -0.774 1.00 96.56 213 GLY A CA 1
ATOM 1645 C C . GLY A 1 213 ? 11.059 -0.659 -1.581 1.00 96.56 213 GLY A C 1
ATOM 1646 O O . GLY A 1 213 ? 11.015 -1.893 -1.532 1.00 96.56 213 GLY A O 1
ATOM 1647 N N . ILE A 1 214 ? 12.000 -0.021 -2.288 1.00 98.19 214 ILE A N 1
ATOM 1648 C CA . ILE A 1 214 ? 12.991 -0.687 -3.156 1.00 98.19 214 ILE A CA 1
ATOM 1649 C C . ILE A 1 214 ? 13.783 -1.756 -2.397 1.00 98.19 214 ILE A C 1
ATOM 1651 O O . ILE A 1 214 ? 13.984 -2.858 -2.909 1.00 98.19 214 ILE A O 1
ATOM 1655 N N . GLY A 1 215 ? 14.227 -1.454 -1.174 1.00 97.94 215 GLY A N 1
ATOM 1656 C CA . GLY A 1 215 ? 15.050 -2.362 -0.375 1.00 97.94 215 GLY A CA 1
ATOM 1657 C C . GLY A 1 215 ? 14.325 -3.654 0.011 1.00 97.94 215 GLY A C 1
ATOM 1658 O O . GLY A 1 215 ? 14.885 -4.739 -0.159 1.00 97.94 215 GLY A O 1
ATOM 1659 N N . ALA A 1 216 ? 13.081 -3.547 0.490 1.00 97.62 216 ALA A N 1
ATOM 1660 C CA . ALA A 1 216 ? 12.290 -4.705 0.898 1.00 97.62 216 ALA A CA 1
ATOM 1661 C C . ALA A 1 216 ? 11.870 -5.548 -0.313 1.00 97.62 216 ALA A C 1
ATOM 1663 O O . ALA A 1 216 ? 12.029 -6.769 -0.286 1.00 97.62 216 ALA A O 1
ATOM 1664 N N . ALA A 1 217 ? 11.422 -4.906 -1.400 1.00 98.44 217 ALA A N 1
ATOM 1665 C CA . ALA A 1 217 ? 11.080 -5.593 -2.642 1.00 98.44 217 ALA A CA 1
ATOM 1666 C C . ALA A 1 217 ? 12.285 -6.342 -3.229 1.00 98.44 217 ALA A C 1
ATOM 1668 O O . ALA A 1 217 ? 12.183 -7.529 -3.540 1.00 98.44 217 ALA A O 1
ATOM 1669 N N . SER A 1 218 ? 13.449 -5.693 -3.308 1.00 98.50 218 SER A N 1
ATOM 1670 C CA . SER A 1 218 ? 14.665 -6.273 -3.900 1.00 98.50 218 SER A CA 1
ATOM 1671 C C . SER A 1 218 ? 15.200 -7.481 -3.126 1.00 98.50 218 SER A C 1
ATOM 1673 O O . SER A 1 218 ? 15.714 -8.418 -3.728 1.00 98.50 218 SER A O 1
ATOM 1675 N N . LYS A 1 219 ? 15.076 -7.485 -1.793 1.00 98.19 219 LYS A N 1
ATOM 1676 C CA . LYS A 1 219 ? 15.546 -8.583 -0.923 1.00 98.19 219 LYS A CA 1
ATOM 1677 C C . LYS A 1 219 ? 14.471 -9.643 -0.653 1.00 98.19 219 LYS A C 1
ATOM 1679 O O . LYS A 1 219 ? 14.700 -10.586 0.104 1.00 98.19 219 LYS A O 1
ATOM 1684 N N . SER A 1 220 ? 13.287 -9.480 -1.235 1.00 98.38 220 SER A N 1
ATOM 1685 C CA . SER A 1 220 ? 12.139 -10.337 -0.965 1.00 98.38 220 SER A CA 1
ATOM 1686 C C . SER A 1 220 ? 12.317 -11.758 -1.508 1.00 98.38 220 SER A C 1
ATOM 1688 O O . SER A 1 220 ? 13.020 -12.018 -2.487 1.00 98.38 220 SER A O 1
ATOM 1690 N N . THR A 1 221 ? 11.573 -12.695 -0.916 1.00 98.56 221 THR A N 1
ATOM 1691 C CA . THR A 1 221 ? 11.389 -14.030 -1.503 1.00 98.56 221 THR A CA 1
ATOM 1692 C C . THR A 1 221 ? 10.731 -13.971 -2.882 1.00 98.56 221 THR A C 1
ATOM 1694 O O . THR A 1 221 ? 11.037 -14.821 -3.715 1.00 98.56 221 THR A O 1
ATOM 1697 N N . ALA A 1 222 ? 9.887 -12.970 -3.151 1.00 98.44 222 ALA A N 1
ATOM 1698 C CA . ALA A 1 222 ? 9.317 -12.765 -4.478 1.00 98.44 222 ALA A CA 1
ATOM 1699 C C . ALA A 1 222 ? 10.416 -12.501 -5.520 1.00 98.44 222 ALA A C 1
ATOM 1701 O O . ALA A 1 222 ? 10.488 -13.213 -6.516 1.00 98.44 222 ALA A O 1
ATOM 1702 N N . MET A 1 223 ? 11.342 -11.576 -5.240 1.00 98.75 223 MET A N 1
ATOM 1703 C CA . MET A 1 223 ? 12.426 -11.228 -6.168 1.00 98.75 223 MET A CA 1
ATOM 1704 C C . MET A 1 223 ? 13.357 -12.414 -6.418 1.00 98.75 223 MET A C 1
ATOM 1706 O O . MET A 1 223 ? 13.693 -12.708 -7.564 1.00 98.75 223 MET A O 1
ATOM 1710 N N . ARG A 1 224 ? 13.724 -13.144 -5.356 1.00 98.69 224 ARG A N 1
ATOM 1711 C CA . ARG A 1 224 ? 14.528 -14.368 -5.484 1.00 98.69 224 ARG A CA 1
ATOM 1712 C C . ARG A 1 224 ? 13.855 -15.375 -6.421 1.00 98.69 224 ARG A C 1
ATOM 1714 O O . ARG A 1 224 ? 14.450 -15.768 -7.414 1.00 98.69 224 ARG A O 1
ATOM 1721 N N . ARG A 1 225 ? 12.585 -15.708 -6.167 1.00 98.50 225 ARG A N 1
ATOM 1722 C CA . ARG A 1 225 ? 11.827 -16.658 -6.998 1.00 98.50 225 ARG A CA 1
ATOM 1723 C C . ARG A 1 225 ? 11.685 -16.195 -8.445 1.00 98.50 225 ARG A C 1
ATOM 1725 O O . ARG A 1 225 ? 11.753 -17.028 -9.341 1.00 98.50 225 ARG A O 1
ATOM 1732 N N . LEU A 1 226 ? 11.513 -14.894 -8.678 1.00 98.38 226 LEU A N 1
ATOM 1733 C CA . LEU A 1 226 ? 11.447 -14.342 -10.030 1.00 98.38 226 LEU A CA 1
ATOM 1734 C C . LEU A 1 226 ? 12.765 -14.560 -10.782 1.00 98.38 226 LEU A C 1
ATOM 1736 O O . LEU A 1 226 ? 12.755 -14.977 -11.940 1.00 98.38 226 LEU A O 1
ATOM 1740 N N . ASN A 1 227 ? 13.890 -14.300 -10.113 1.00 98.38 227 ASN A N 1
ATOM 1741 C CA . ASN A 1 227 ? 15.225 -14.502 -10.670 1.00 98.38 227 ASN A CA 1
ATOM 1742 C C . ASN A 1 227 ? 15.561 -15.970 -10.926 1.00 98.38 227 ASN A C 1
ATOM 1744 O O . ASN A 1 227 ? 16.194 -16.259 -11.940 1.00 98.38 227 ASN A O 1
ATOM 1748 N N . ASP A 1 228 ? 15.045 -16.868 -10.092 1.00 97.88 228 ASP A N 1
ATOM 1749 C CA . ASP A 1 228 ? 15.155 -18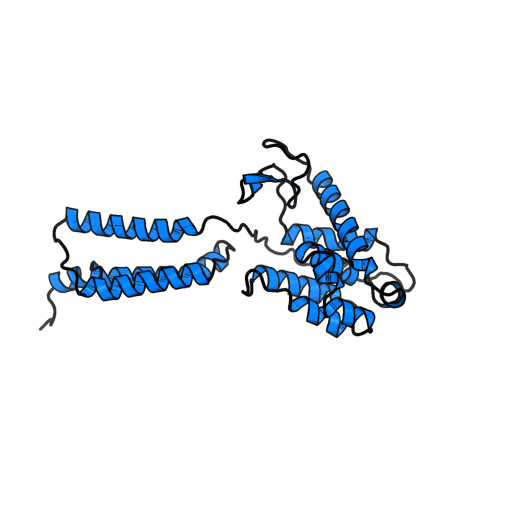.321 -10.259 1.00 97.88 228 ASP A CA 1
ATOM 1750 C C . ASP A 1 228 ? 14.212 -18.873 -11.351 1.00 97.88 228 ASP A C 1
ATOM 1752 O O . ASP A 1 228 ? 14.159 -20.076 -11.592 1.00 97.88 228 ASP A O 1
ATOM 1756 N N . GLY A 1 229 ? 13.417 -18.013 -11.997 1.00 95.44 229 GLY A N 1
ATOM 1757 C CA . GLY A 1 229 ? 12.471 -18.393 -13.048 1.00 95.44 229 GLY A CA 1
ATOM 1758 C C . GLY A 1 229 ? 11.120 -18.909 -12.568 1.00 95.44 229 GLY A C 1
ATOM 1759 O O . GLY A 1 229 ? 10.242 -19.182 -13.384 1.00 95.44 229 GLY A O 1
ATOM 1760 N N . ASN A 1 230 ? 10.891 -18.953 -11.259 1.00 96.94 230 ASN A N 1
ATOM 1761 C CA . ASN A 1 230 ? 9.603 -19.303 -10.679 1.00 96.94 230 ASN A CA 1
ATOM 1762 C C . ASN A 1 230 ? 8.674 -18.077 -10.617 1.00 96.94 230 ASN A C 1
ATOM 1764 O O . ASN A 1 230 ? 8.464 -17.482 -9.555 1.00 96.94 230 ASN A O 1
ATOM 1768 N N . VAL A 1 231 ? 8.106 -17.702 -11.768 1.00 96.12 231 VAL A N 1
ATOM 1769 C CA . VAL A 1 231 ? 7.203 -16.544 -11.903 1.00 96.12 231 VAL A CA 1
ATOM 1770 C C . VAL A 1 231 ? 5.967 -16.693 -11.011 1.00 96.12 231 VAL A C 1
ATOM 1772 O O . VAL A 1 231 ? 5.704 -15.821 -10.185 1.00 96.12 231 VAL A O 1
ATOM 1775 N N . THR A 1 232 ? 5.264 -17.826 -11.083 1.00 97.19 232 THR A N 1
ATOM 1776 C CA . THR A 1 232 ? 4.075 -18.090 -10.252 1.00 97.19 232 THR A CA 1
ATOM 1777 C C . THR A 1 232 ? 4.391 -18.010 -8.756 1.00 97.19 232 THR A C 1
ATOM 1779 O O . THR A 1 232 ? 3.675 -17.380 -7.973 1.00 97.19 232 THR A O 1
ATOM 1782 N N . GLY A 1 233 ? 5.510 -18.603 -8.333 1.00 96.50 233 GLY A N 1
ATOM 1783 C CA . GLY A 1 233 ? 5.971 -18.554 -6.950 1.00 96.50 233 GLY A CA 1
ATOM 1784 C C . GLY A 1 233 ? 6.397 -17.157 -6.501 1.00 96.50 233 GLY A C 1
ATOM 1785 O O . GLY A 1 233 ? 6.257 -16.849 -5.313 1.00 96.50 233 GLY A O 1
ATOM 1786 N N . SER A 1 234 ? 6.904 -16.326 -7.415 1.00 98.31 234 SER A N 1
ATOM 1787 C CA . SER A 1 234 ? 7.184 -14.909 -7.178 1.00 98.31 234 SER A CA 1
ATOM 1788 C C . SER A 1 234 ? 5.897 -14.135 -6.929 1.00 98.31 234 SER A C 1
ATOM 1790 O O . SER A 1 234 ? 5.766 -13.522 -5.871 1.00 98.31 234 SER A O 1
ATOM 1792 N N . CYS A 1 235 ? 4.930 -14.214 -7.848 1.00 96.44 235 CYS A N 1
ATOM 1793 C CA . CYS A 1 235 ? 3.655 -13.507 -7.721 1.00 96.44 235 CYS A CA 1
ATOM 1794 C C . CYS A 1 235 ? 2.940 -13.905 -6.423 1.00 96.44 235 CYS A C 1
ATOM 1796 O O . CYS A 1 235 ? 2.539 -13.046 -5.643 1.00 96.44 235 CYS A O 1
ATOM 1798 N N . LYS A 1 236 ? 2.894 -15.206 -6.097 1.00 97.50 236 LYS A N 1
ATOM 1799 C CA . LYS A 1 236 ? 2.333 -15.684 -4.822 1.00 97.50 236 LYS A CA 1
ATOM 1800 C C . LYS A 1 236 ? 3.091 -15.166 -3.595 1.00 97.50 236 LYS A C 1
ATOM 1802 O O . LYS A 1 236 ? 2.489 -14.973 -2.550 1.00 97.50 236 LYS A O 1
ATOM 1807 N N . ALA A 1 237 ? 4.405 -14.963 -3.679 1.00 97.94 237 ALA A N 1
ATOM 1808 C CA . ALA A 1 237 ? 5.173 -14.420 -2.559 1.00 97.94 237 ALA A CA 1
ATOM 1809 C C . ALA A 1 237 ? 4.936 -12.914 -2.344 1.00 97.94 237 ALA A C 1
ATOM 1811 O O . ALA A 1 237 ? 5.139 -12.436 -1.229 1.00 97.94 237 ALA A O 1
ATOM 1812 N N . MET A 1 238 ? 4.485 -12.170 -3.364 1.00 97.25 238 MET A N 1
ATOM 1813 C CA . MET A 1 238 ? 4.095 -10.762 -3.199 1.00 97.25 238 MET A CA 1
ATOM 1814 C C . MET A 1 2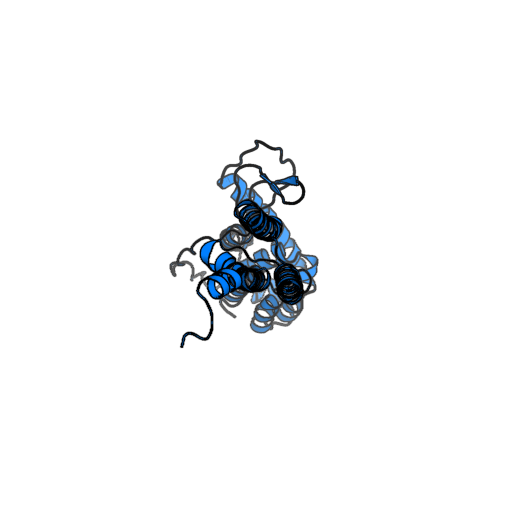38 ? 2.908 -10.623 -2.235 1.00 97.25 238 MET A C 1
ATOM 1816 O O . MET A 1 238 ? 2.872 -9.675 -1.453 1.00 97.25 238 MET A O 1
ATOM 1820 N N . THR A 1 239 ? 1.998 -11.606 -2.192 1.00 95.12 239 THR A N 1
ATOM 1821 C CA . THR A 1 239 ? 0.815 -11.569 -1.310 1.00 95.12 239 THR A CA 1
ATOM 1822 C C . THR A 1 239 ? 1.126 -11.662 0.178 1.00 95.12 239 THR A C 1
ATOM 1824 O O . THR A 1 239 ? 0.293 -11.324 1.016 1.00 95.12 239 THR A O 1
ATOM 1827 N N . TRP A 1 240 ? 2.356 -12.032 0.536 1.00 95.56 240 TRP A N 1
ATOM 1828 C CA . TRP A 1 240 ? 2.794 -12.107 1.930 1.00 95.56 240 TRP A CA 1
ATOM 1829 C C . TRP A 1 240 ? 3.086 -10.732 2.539 1.00 95.56 240 TRP A C 1
ATOM 1831 O O . TRP A 1 240 ? 3.158 -10.600 3.759 1.00 95.56 240 TRP A O 1
ATOM 1841 N N . PHE A 1 241 ? 3.230 -9.698 1.708 1.00 96.25 241 PHE A N 1
ATOM 1842 C CA . PHE A 1 241 ? 3.448 -8.313 2.130 1.00 96.25 241 PHE A CA 1
ATOM 1843 C C . PHE A 1 241 ? 2.116 -7.625 2.435 1.00 96.25 241 PHE A C 1
ATOM 1845 O O . PHE A 1 241 ? 1.792 -6.580 1.865 1.00 96.25 241 PHE A O 1
ATOM 1852 N N . ASN A 1 242 ? 1.340 -8.251 3.318 1.00 91.69 242 ASN A N 1
ATOM 1853 C CA . ASN A 1 242 ? 0.016 -7.810 3.738 1.00 91.69 242 ASN A CA 1
ATOM 1854 C C . ASN A 1 242 ? -0.020 -7.326 5.196 1.00 91.69 242 ASN A C 1
ATOM 1856 O O . ASN A 1 242 ? -1.101 -7.136 5.753 1.00 91.69 242 ASN A O 1
ATOM 1860 N N . LYS A 1 243 ? 1.155 -7.137 5.817 1.00 83.81 243 LYS A N 1
ATOM 1861 C CA . LYS A 1 243 ? 1.283 -6.748 7.222 1.00 83.81 243 LYS A CA 1
ATOM 1862 C C . LYS A 1 243 ? 1.938 -5.385 7.416 1.00 83.81 243 LYS A C 1
ATOM 1864 O O . LYS A 1 243 ? 2.928 -5.082 6.760 1.00 83.81 243 LYS A O 1
ATOM 1869 N N . ALA A 1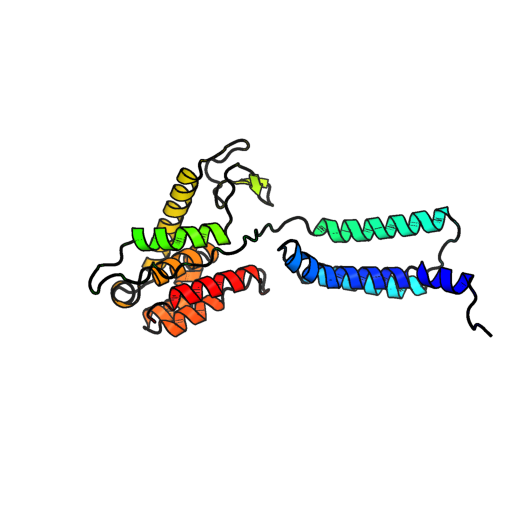 244 ? 1.449 -4.637 8.400 1.00 81.12 244 ALA A N 1
ATOM 1870 C CA . ALA A 1 244 ? 2.085 -3.441 8.951 1.00 81.12 244 ALA A CA 1
ATOM 1871 C C . ALA A 1 244 ? 1.862 -3.408 10.472 1.00 81.12 244 ALA A C 1
ATOM 1873 O O . ALA A 1 244 ? 0.813 -3.830 10.961 1.00 81.12 244 ALA A O 1
ATOM 1874 N N . GLY A 1 245 ? 2.880 -3.003 11.238 1.00 80.00 245 GLY A N 1
ATOM 1875 C CA . GLY A 1 245 ? 2.838 -3.059 12.708 1.00 80.00 245 GLY A CA 1
ATOM 1876 C C . GLY A 1 245 ? 2.667 -4.473 13.291 1.00 80.00 245 GLY A C 1
ATOM 1877 O O . GLY A 1 245 ? 2.222 -4.612 14.421 1.00 80.00 245 GLY A O 1
ATOM 1878 N N . GLY A 1 246 ? 2.974 -5.527 12.522 1.00 82.19 246 GLY A N 1
ATOM 1879 C CA . GLY A 1 246 ? 2.771 -6.930 12.920 1.00 82.19 246 GLY A CA 1
ATOM 1880 C C . GLY A 1 246 ? 1.392 -7.514 12.579 1.00 82.19 246 GLY A C 1
ATOM 1881 O O . GLY A 1 246 ? 1.218 -8.731 12.651 1.00 82.19 246 GLY A O 1
ATOM 1882 N N . PHE A 1 247 ? 0.444 -6.691 12.123 1.00 76.19 247 PHE A N 1
ATOM 1883 C CA . PHE A 1 247 ? -0.937 -7.094 11.836 1.00 76.19 247 PHE A CA 1
ATOM 1884 C C . PHE A 1 247 ? -1.221 -7.137 10.344 1.00 76.19 247 PHE A C 1
ATOM 1886 O O . PHE A 1 247 ? -0.616 -6.389 9.584 1.00 76.19 247 PHE A O 1
ATOM 1893 N N . VAL A 1 248 ? -2.154 -7.998 9.936 1.00 81.25 248 VAL A N 1
ATOM 1894 C CA . VAL A 1 248 ? -2.647 -8.050 8.555 1.00 81.25 248 VAL A CA 1
ATOM 1895 C C . VAL A 1 248 ? -3.632 -6.905 8.323 1.00 81.25 248 VAL A C 1
ATOM 1897 O O . VAL A 1 248 ? -4.586 -6.748 9.084 1.00 81.25 248 VAL A O 1
ATOM 1900 N N . TRP A 1 249 ? -3.429 -6.144 7.250 1.00 79.19 249 TRP A N 1
ATOM 1901 C CA . TRP A 1 249 ? -4.307 -5.041 6.853 1.00 79.19 249 TRP A CA 1
ATOM 1902 C C . TRP A 1 249 ? -5.097 -5.417 5.609 1.00 79.19 249 TRP A C 1
ATOM 1904 O O . TRP A 1 249 ? -4.512 -5.853 4.620 1.00 79.19 249 TRP A O 1
ATOM 1914 N N . VAL A 1 250 ? -6.415 -5.209 5.628 1.00 78.31 250 VAL A N 1
ATOM 1915 C CA . VAL A 1 250 ? -7.293 -5.569 4.504 1.00 78.31 250 VAL A CA 1
ATOM 1916 C C . VAL A 1 250 ? -6.923 -4.755 3.270 1.00 78.31 250 VAL A C 1
ATOM 1918 O O . VAL A 1 250 ? -6.828 -5.318 2.186 1.00 78.31 250 VAL A O 1
ATOM 1921 N N . GLY A 1 251 ? -6.612 -3.465 3.437 1.00 80.44 251 GLY A N 1
ATOM 1922 C CA . GLY A 1 251 ? -6.127 -2.628 2.335 1.00 80.44 251 GLY A CA 1
ATOM 1923 C C . GLY A 1 251 ? -4.851 -3.170 1.680 1.00 80.44 251 GLY A C 1
ATOM 1924 O O . GLY A 1 251 ? -4.733 -3.152 0.457 1.00 80.44 251 GLY A O 1
ATOM 1925 N N . LEU A 1 252 ? -3.925 -3.731 2.469 1.00 86.62 252 LEU A N 1
ATOM 1926 C CA . LEU A 1 252 ? -2.728 -4.370 1.920 1.00 86.62 252 LEU A CA 1
ATOM 1927 C C . LEU A 1 252 ? -3.055 -5.709 1.252 1.00 86.62 252 LEU A C 1
ATOM 1929 O O . LEU A 1 252 ? -2.471 -5.999 0.218 1.00 86.62 252 LEU A O 1
ATOM 1933 N N . VAL A 1 253 ? -3.981 -6.507 1.796 1.00 83.06 253 VAL A N 1
ATOM 1934 C CA . VAL A 1 253 ? -4.445 -7.747 1.144 1.00 83.06 253 VAL A CA 1
ATOM 1935 C C . VAL A 1 253 ? -5.010 -7.437 -0.241 1.00 83.06 253 VAL A C 1
ATOM 1937 O O . VAL A 1 253 ? -4.509 -7.980 -1.217 1.00 83.06 253 VAL A O 1
ATOM 1940 N N . VAL A 1 254 ? -5.953 -6.493 -0.335 1.00 85.69 254 VAL A N 1
ATOM 1941 C CA . VAL A 1 254 ? -6.572 -6.086 -1.609 1.00 85.69 254 VAL A CA 1
ATOM 1942 C C . VAL A 1 254 ? -5.515 -5.617 -2.609 1.00 85.69 254 VAL A C 1
ATOM 1944 O O . VAL A 1 254 ? -5.446 -6.137 -3.718 1.00 85.69 254 VAL A O 1
ATOM 1947 N N . ARG A 1 255 ? -4.612 -4.717 -2.194 1.00 93.75 255 ARG A N 1
ATOM 1948 C CA . ARG A 1 255 ? -3.517 -4.248 -3.058 1.00 93.75 255 ARG A CA 1
ATOM 1949 C C . ARG A 1 255 ? -2.626 -5.391 -3.546 1.00 93.75 255 ARG A C 1
ATOM 1951 O O . ARG A 1 255 ? -2.130 -5.359 -4.671 1.00 93.75 255 ARG A O 1
ATOM 1958 N N . ARG A 1 256 ? -2.374 -6.398 -2.704 1.00 95.44 256 ARG A N 1
ATOM 1959 C CA . ARG A 1 256 ? -1.574 -7.556 -3.107 1.00 95.44 256 ARG A CA 1
ATOM 1960 C C . ARG A 1 256 ? -2.294 -8.517 -4.025 1.00 95.44 256 ARG A C 1
ATOM 1962 O O . ARG A 1 256 ? -1.606 -9.096 -4.862 1.00 95.44 256 ARG A O 1
ATOM 1969 N N . ASP A 1 257 ? -3.601 -8.662 -3.902 1.00 90.12 257 ASP A N 1
ATOM 1970 C CA . ASP A 1 257 ? -4.392 -9.438 -4.852 1.00 90.12 257 ASP A CA 1
ATOM 1971 C C . ASP A 1 257 ? -4.357 -8.758 -6.232 1.00 90.12 257 ASP A C 1
ATOM 1973 O O . ASP A 1 257 ? -4.007 -9.399 -7.220 1.00 90.12 257 ASP A O 1
ATOM 1977 N N . ASP A 1 258 ? -4.507 -7.430 -6.288 1.00 91.06 258 ASP A N 1
ATOM 1978 C CA . ASP A 1 258 ? -4.366 -6.666 -7.537 1.00 91.06 258 ASP A CA 1
ATOM 1979 C C . ASP A 1 258 ? -2.954 -6.802 -8.150 1.00 91.06 258 ASP A C 1
ATOM 1981 O O . ASP A 1 258 ? -2.779 -6.970 -9.362 1.00 91.06 258 ASP A O 1
ATOM 1985 N N . ASN A 1 259 ? -1.905 -6.753 -7.316 1.00 95.38 259 ASN A N 1
ATOM 1986 C CA . ASN A 1 259 ? -0.533 -7.011 -7.766 1.00 95.38 259 ASN A CA 1
ATOM 1987 C C . ASN A 1 259 ? -0.350 -8.451 -8.263 1.00 95.38 259 ASN A C 1
ATOM 1989 O O . ASN A 1 259 ? 0.355 -8.666 -9.250 1.00 95.38 259 ASN A O 1
ATOM 1993 N N . TYR A 1 260 ? -0.943 -9.429 -7.578 1.00 94.50 260 TYR A N 1
ATOM 1994 C CA . TYR A 1 260 ? -0.883 -10.835 -7.953 1.00 94.50 260 TYR A CA 1
ATOM 1995 C C . TYR A 1 260 ? -1.508 -11.048 -9.330 1.00 94.50 260 TYR A C 1
ATOM 1997 O O . TYR A 1 260 ? -0.840 -11.595 -10.208 1.00 94.50 260 TYR A O 1
ATOM 2005 N N . ASP A 1 261 ? -2.712 -10.529 -9.554 1.00 92.50 261 ASP A N 1
ATOM 2006 C CA . ASP A 1 261 ? -3.438 -10.669 -10.815 1.00 92.50 261 ASP A CA 1
ATOM 2007 C C . ASP A 1 261 ? -2.647 -10.086 -11.989 1.00 92.50 261 ASP A C 1
ATOM 2009 O O . ASP A 1 261 ? -2.442 -10.753 -13.005 1.00 92.50 261 ASP A O 1
ATOM 2013 N N . MET A 1 262 ? -2.099 -8.876 -11.829 1.00 94.69 262 MET A N 1
ATOM 2014 C CA . MET A 1 262 ? -1.225 -8.270 -12.838 1.00 94.69 262 MET A CA 1
ATOM 2015 C C . MET A 1 262 ? 0.068 -9.067 -13.062 1.00 94.69 262 MET A C 1
ATOM 2017 O O . MET A 1 262 ? 0.531 -9.200 -14.196 1.00 94.69 262 MET A O 1
ATOM 2021 N N . CYS A 1 263 ? 0.669 -9.597 -11.994 1.00 95.12 263 CYS A N 1
ATOM 2022 C CA . CYS A 1 263 ? 1.908 -10.368 -12.063 1.00 95.12 263 CYS A CA 1
ATOM 2023 C C . CYS A 1 263 ? 1.724 -11.715 -12.783 1.00 95.12 263 CYS A C 1
ATOM 2025 O O . CYS A 1 263 ? 2.622 -12.157 -13.511 1.00 95.12 263 CYS A O 1
ATOM 2027 N N . MET A 1 264 ? 0.558 -12.343 -12.609 1.00 93.50 264 MET A N 1
ATOM 2028 C CA . MET A 1 264 ? 0.209 -13.650 -13.169 1.00 93.50 264 MET A CA 1
ATOM 2029 C C . MET A 1 264 ? -0.146 -13.615 -14.659 1.00 93.50 264 MET A C 1
ATOM 2031 O O . MET A 1 264 ? -0.209 -14.670 -15.288 1.00 93.50 264 MET A O 1
ATOM 2035 N N . VAL A 1 265 ? -0.338 -12.438 -15.263 1.00 88.50 265 VAL A N 1
ATOM 2036 C CA . VAL A 1 265 ? -0.620 -12.345 -16.703 1.00 88.50 265 VAL A CA 1
ATOM 2037 C C . VAL A 1 265 ? 0.543 -12.945 -17.501 1.00 88.50 265 VAL A C 1
ATOM 2039 O O . VAL A 1 265 ? 1.660 -12.427 -17.465 1.00 88.50 265 VAL A O 1
ATOM 2042 N N . GLY A 1 266 ? 0.283 -14.033 -18.233 1.00 80.38 266 GLY A N 1
ATOM 2043 C CA . GLY A 1 266 ? 1.289 -14.755 -19.022 1.00 80.38 266 GLY A CA 1
ATOM 2044 C C . GLY A 1 266 ? 2.365 -15.448 -18.177 1.00 80.38 266 GLY A C 1
ATOM 2045 O O . GLY A 1 266 ? 3.537 -15.410 -18.557 1.00 80.38 266 GLY A O 1
ATOM 2046 N N . ALA A 1 267 ? 2.000 -15.945 -16.990 1.00 76.69 267 ALA A N 1
ATOM 2047 C CA . ALA A 1 267 ? 2.828 -16.794 -16.128 1.00 76.69 267 ALA A CA 1
ATOM 2048 C C . ALA A 1 267 ? 2.549 -18.289 -16.347 1.00 76.69 267 ALA A C 1
ATOM 2050 O O . ALA A 1 267 ? 1.458 -18.613 -16.869 1.00 76.69 267 ALA A O 1
#

Sequence (267 aa):
MKLISKEERHRARIGYSFAGIVLTLCALLTPVVSWSWLGYQLDPNAVFFIALGLLVFSAVGRFIAQPQGFWANLWRIGLMVVIMVFAMAHFAAAEVYRPAGPQLSPSQSAIAPGASVTEHQIIMRALPEIKRHEGVRLTAYRDPIGIPTICSGTIRGVSMGMTISAADCDRLIASEATEYWRGVSRAMTLETKRLRINVPRGAAWTDFTINVGIGAASKSTAMRRLNDGNVTGSCKAMTWFNKAGGFVWVGLVVRRDDNYDMCMVGA

Radius of gyration: 26.0 Å; Cα contacts (8 Å, |Δi|>4): 293; chains: 1; bounding box: 67×46×75 Å

Nearest PDB structures (foldseek):
  9kbq-assembly1_B  TM=9.211E-01  e=1.964E-07  Acinetobacter baumannii
  6et6-assembly1_A  TM=7.953E-01  e=1.964E-07  Acinetobacter baumannii
  2anv-assembly1_A  TM=8.603E-01  e=4.166E-07  Lederbergvirus P22
  8app-assembly1_A-3  TM=8.214E-01  e=5.270E-07  Acinetobacter phage AbTZA1
  9kbs-assembly1_A  TM=7.762E-01  e=9.708E-07  Acinetobacter baumannii

Mean predicted aligned error: 12.05 Å

pLDDT: mean 82.17, std 16.24, range [29.86, 98.75]

Solvent-accessible surface area (backbone atoms only — not comparable to full-atom values): 14906 Å² total; per-residue (Å²): 133,77,96,62,56,73,65,57,55,50,52,56,68,71,29,51,30,46,48,19,49,53,49,22,52,48,46,68,45,42,49,58,50,33,37,75,76,69,44,35,80,65,63,67,65,62,44,48,55,49,28,50,51,29,46,50,48,13,60,55,32,70,77,54,89,76,73,79,55,74,67,47,49,50,50,51,52,50,51,51,51,48,52,51,48,51,66,57,57,77,65,76,67,77,88,54,81,76,75,86,77,78,84,79,71,85,84,85,79,80,81,66,94,85,68,79,78,48,70,67,56,16,37,66,63,19,45,67,56,42,45,59,74,68,34,75,34,53,49,38,41,66,46,95,87,63,51,36,26,29,35,66,75,46,50,84,93,50,50,79,82,43,71,53,54,71,69,56,38,50,50,51,52,42,52,50,41,47,52,34,36,55,51,34,51,70,65,46,44,73,62,31,60,70,76,70,47,47,47,51,29,42,12,20,52,24,45,50,21,66,74,62,32,45,68,53,44,43,71,26,71,22,42,51,28,36,56,73,65,36,48,65,61,10,31,60,43,49,48,70,68,19,60,59,97,89,39,80,38,68,72,36,42,54,55,23,52,56,29,27,58,29,35,50,62,92,98

Foldseek 3Di:
DPPADPVRVVCVCLFQLNLLVVLLVCLVCCQVCCCPPVVDHFDPVLSVVLSVVSNVSNVVSVVDDQDDDPVSSVVSVVVSVVSSVVSVVVRPDPDDDDDDDDDDDPPPPDDDPPDQADLLLLLVLLLVLLCNLQPAAQAWDQDPVGQTAHGRGDRPPGDHGDGHDPVVSSVVSSVQLSVQLVLQCVLADPCLSGPQDDSLLSSLSSSLCVVPPSVDSSPFPLSVCSNVVNQLSSLVSSQVQQDDPRDGDPSSNVSSVSSSVSSPVVD

Secondary structure (DSSP, 8-state):
--SS-HHHHHHHHHSHHHHHHHHHHHHHHHHHHIIIII-PPPPHHHHHHHHHHHHHHHHHTTTSPPP-SHHHHHHHHHHHHHHHHHHHHTT-------PPPPP--STT--PPTTPPPPHHHHHHHHHHHHHHHH--EEEEEE-TTS-EEEETTB-TT--TT-B--HHHHHHHHHHHHHHHHHHHHTTS-HHHHHHS--HHHHHHHHHHHHHH-HHHHHTSHHHHHHHTT-HHHHHHHHTT--EETTEE-HHHHHHHHHHHHHHHTT-

=== Feature glossary ===
Key to the feature types in this record:

Secondary structure (8-state, DSSP). Secondary structure is the local, repeating backbone conformation. DSSP classifies it into eight states by reading the hydrogen-bond network: three helix types (H, G, I), two β types (E, B), two non-regular types (T, S), and unstructured coil (-).

Backbone torsions (φ/ψ). Backbone dihedral angles. Every residue except chain termini has a φ (preceding-C → N → Cα → C) and a ψ (N → Cα → C → next-N). They are reported in degrees following the IUPAC sign convention. Secondary structure is essentially a statement about which (φ, ψ) basin each residue occupies.

Predicted aligned error. Predicted Aligned Error (PAE) is an AlphaFold confidence matrix: entry (i, j) is the expected error in the position of residue j, in ångströms, when the prediction is superimposed on the true structure at residue i. Low PAE within a block of residues means that block is internally rigid and well-predicted; high PAE between two blocks means their relative placement is uncertain even if each block individually is confident.

B-factor. B-factor (Debye–Waller factor) reflects atomic displacement in the crystal lattice. It is an experimental observable (units Å²), not a prediction; low values mean the atom is pinned down, high values mean it moves or is heterogeneous across the crystal.

Secondary structure (3-state, P-SEA). Three-state secondary structure (P-SEA) collapses the eight DSSP classes into helix (a), strand (b), and coil (c). P-SEA assigns these from Cα geometry alone — distances and angles — without requiring backbone oxygens, so it works on any Cα trace.

Sequence. Primary structure: the covalent order of the twenty standard amino acids along the backbone. Two proteins with the same sequence will (almost always) fold to the same structure; two with 30% identity often share a fold but not the details.

pLDDT. pLDDT is the predicted lDDT-Cα score: AlphaFold's confidence that the local environment of each residue (all inter-atomic distances within 15 Å) is correctly placed. It is a per-residue number between 0 and 100, with higher meaning more reliable.

InterPro / GO / CATH / organism. Functional annotations link the protein to curated databases. InterPro entries identify conserved domains and families by matching the sequence against member-database signatures (Pfam, PROSITE, CDD, …). Gene Ontology (GO) terms describe molecular function, biological process, and cellular component in a controlled vocabulary. CATH places the structure in a hierarchical fold classification (Class/Architecture/Topology/Homologous-superfamily). The organism is the source species.

Contact-map, Ramachandran, and PAE plots. Three diagnostic plots accompany the record. The Cα contact map visualizes the tertiary structure as a 2D adjacency matrix (8 Å cutoff, sequence-local contacts suppressed). The Ramachandran plot shows the distribution of backbone (φ, ψ) torsions, with points in the α and β basins reflecting secondary structure content. The PAE plot shows AlphaFold's inter-residue confidence as a color matrix.

mmCIF coordinates. The mmCIF table is the protein's shape written out atom by atom. For each backbone N, Cα, C, and carbonyl O, it records an (x, y, z) coordinate triple in Å plus the residue type, chain letter, and residue number.

Radius of gyration, Cα contacts, bounding box. Three whole-structure scalars: the radius of gyration (RMS distance of Cα from centroid, in Å), the count of Cα–Cα contacts (pairs closer than 8 Å and separated by more than four residues in sequence — i.e. tertiary, not local, contacts), and the bounding-box dimensions. Together they distinguish compact globular folds from extended fibres or disordered chains.

Foldseek 3Di. The Foldseek 3Di string encodes local tertiary geometry as a 20-letter alphabet — one character per residue — derived from the relative positions of nearby Cα atoms. Unlike the amino-acid sequence, 3Di is a direct function of the 3D structure, so two proteins with the same fold have similar 3Di strings even at low sequence identity.

Rendered structure images. Six rendered views show the 3D structure from the faces of a cube — i.e. along ±x, ±y, ±z. Rendering representation is drawn randomly per protein from cartoon (secondary-structure ribbons), sticks (backbone bonds), or molecular surface; coloring is either N→C rainbow (blue at the N-terminus through red at the C-terminus) or one color per chain.

Nearest PDB structures. The Foldseek neighbor list gives the closest experimentally determined structures in the PDB, ranked by structural alignment. TM-score near 1 means near-identical fold; near 0.3 means only rough topology match. This is how one finds what a novel AlphaFold prediction most resembles in the solved-structure universe.

Solvent-accessible surface area. SASA measures how much of the protein is reachable by solvent. It is computed by rolling a water-sized probe over the atomic surface and summing the exposed area (Å²). Per-residue SASA distinguishes core (buried, low SASA) from surface (exposed, high SASA) residues; total SASA is a whole-molecule size measure.